Protein AF-A0A382VH72-F1 (afdb_monomer_lite)

InterPro domains:
  IPR018392 LysM domain [PF01476] (26-66)
  IPR018392 LysM domain [SM00257] (25-66)
  IPR018392 LysM domain [cd00118] (24-65)
  IPR028082 Periplasmic binding protein-like I [SSF53822] (144-218)
  IPR036779 LysM domain superfamily [G3DSA:3.10.350.10] (12-73)
  IPR036779 LysM domain superfamily [SSF54106] (24-66)

pLDDT: mean 72.31, std 20.38, range [26.14, 95.94]

Sequence (222 aa):
MFCVCQTLAQTTGDTLIVKGNMYIQHIVKPTETYNTISKKYKVSVEELKLHNRNSRLYYKQSLFIPIKSTLAERLLFKDKEFNQSFPKNAIKEKGLNNFSKRDSLNIAVLLPFYSSKNDSLLSFLSESQQAREDIYKDSYMALQYLEGLIIAIDSLSKTGVTINLFVYDTENDSAKVQQIIKDRKLKNIDLIIGPVFTKNLRNVTRIYGKNKDKIIVSPLSR

Secondary structure (DSSP, 8-state):
-----------S--EEEETTEEEEEEEPPTT--HHHHHHHHT--HHHHHHTSS-SS--TT-EEEEEE--HHHHHHHHHTTS------------TT-TTGGG-SEEEEEEEE---TTTSS-HHHHHSS-THHHHTS-TTHHHHHHHHHHHHHHHHHHHTTT-EEEEEEEE-TT-HHHHHHHHHTTTTTT-SEEE---SHHHHHHHHHHHTT-TT-EEE-SS--

Structure (mmCIF, N/CA/C/O backbone):
data_AF-A0A382VH72-F1
#
_entry.id   AF-A0A382VH72-F1
#
loop_
_atom_site.group_PDB
_atom_site.id
_atom_site.type_symbol
_atom_site.label_atom_id
_atom_site.label_alt_id
_atom_site.label_comp_id
_atom_site.label_asym_id
_atom_site.label_entity_id
_atom_site.label_seq_id
_atom_site.pdbx_PDB_ins_code
_atom_site.Cartn_x
_atom_site.Cartn_y
_atom_site.Cartn_z
_atom_site.occupancy
_atom_site.B_iso_or_equiv
_atom_site.auth_seq_id
_atom_site.auth_comp_id
_atom_site.auth_asym_id
_atom_site.auth_atom_id
_atom_site.pdbx_PDB_model_num
ATOM 1 N N . MET A 1 1 ? 1.704 -36.882 -16.374 1.00 37.09 1 MET A N 1
ATOM 2 C CA . MET A 1 1 ? 1.933 -35.553 -16.982 1.00 37.09 1 MET A CA 1
ATOM 3 C C . MET A 1 1 ? 1.627 -34.514 -15.908 1.00 37.09 1 MET A C 1
ATOM 5 O O . MET A 1 1 ? 0.466 -34.256 -15.629 1.00 37.09 1 MET A O 1
ATOM 9 N N . PHE A 1 2 ? 2.648 -34.068 -15.172 1.00 29.83 2 PHE A N 1
ATOM 10 C CA . PHE A 1 2 ? 2.481 -33.197 -14.003 1.00 29.83 2 PHE A CA 1
ATOM 11 C C . PHE A 1 2 ? 2.252 -31.749 -14.452 1.00 29.83 2 PHE A C 1
ATOM 13 O O . PHE A 1 2 ? 3.099 -31.165 -15.122 1.00 29.83 2 PHE A O 1
ATOM 20 N N . CYS A 1 3 ? 1.099 -31.182 -14.093 1.00 28.69 3 CYS A N 1
ATOM 21 C CA . CYS A 1 3 ? 0.771 -29.782 -14.333 1.00 28.69 3 CYS A CA 1
ATOM 22 C C . CYS A 1 3 ? 1.477 -28.922 -13.275 1.00 28.69 3 CYS A C 1
ATOM 24 O O . CYS A 1 3 ? 1.126 -28.953 -12.095 1.00 28.69 3 CYS A O 1
ATOM 26 N N . VAL A 1 4 ? 2.501 -28.179 -13.694 1.00 30.83 4 VAL A N 1
ATOM 27 C CA . VAL A 1 4 ? 3.244 -27.249 -12.839 1.00 30.83 4 VAL A CA 1
ATOM 28 C C . VAL A 1 4 ? 2.355 -26.036 -12.564 1.00 30.83 4 VAL A C 1
ATOM 30 O O . VAL A 1 4 ? 2.153 -25.180 -13.422 1.00 30.83 4 VAL A O 1
ATOM 33 N N . CYS A 1 5 ? 1.793 -25.981 -11.359 1.00 31.20 5 CYS A N 1
ATOM 34 C CA . CYS A 1 5 ? 1.123 -24.799 -10.832 1.00 31.20 5 CYS A CA 1
ATOM 35 C C . CYS A 1 5 ? 2.190 -23.727 -10.569 1.00 31.20 5 CYS A C 1
ATOM 37 O O . CYS A 1 5 ? 3.018 -23.876 -9.669 1.00 31.20 5 CYS A O 1
ATOM 39 N N . GLN A 1 6 ? 2.210 -22.677 -11.391 1.00 31.80 6 GLN A N 1
ATOM 40 C CA . GLN A 1 6 ? 3.114 -21.542 -11.227 1.00 31.80 6 GLN A CA 1
ATOM 41 C C . GLN A 1 6 ? 2.811 -20.836 -9.899 1.00 31.80 6 GLN A C 1
ATOM 43 O O . GLN A 1 6 ? 1.762 -20.221 -9.711 1.00 31.80 6 GLN A O 1
ATOM 48 N N . THR A 1 7 ? 3.740 -20.936 -8.954 1.00 30.05 7 THR A N 1
ATOM 49 C CA . THR A 1 7 ? 3.716 -20.180 -7.705 1.00 30.05 7 THR A CA 1
ATOM 50 C C . THR A 1 7 ? 4.025 -18.715 -8.006 1.00 30.05 7 THR A C 1
ATOM 52 O O . THR A 1 7 ? 5.172 -18.384 -8.306 1.00 30.05 7 THR A O 1
ATOM 55 N N . LEU A 1 8 ? 3.021 -17.834 -7.920 1.00 27.16 8 LEU A N 1
ATOM 56 C CA . LEU A 1 8 ? 3.245 -16.387 -7.930 1.00 27.16 8 LEU A CA 1
ATOM 57 C C . LEU A 1 8 ? 4.200 -16.004 -6.789 1.00 27.16 8 LEU A C 1
ATOM 59 O O . LEU A 1 8 ? 3.982 -16.350 -5.624 1.00 27.16 8 LEU A O 1
ATOM 63 N N . ALA A 1 9 ? 5.259 -15.280 -7.146 1.00 26.14 9 ALA A N 1
ATOM 64 C CA . ALA A 1 9 ? 6.205 -14.681 -6.222 1.00 26.14 9 ALA A CA 1
ATOM 65 C C . ALA A 1 9 ? 5.476 -13.718 -5.269 1.00 26.14 9 ALA A C 1
ATOM 67 O O . ALA A 1 9 ? 4.782 -12.798 -5.695 1.00 26.14 9 ALA A O 1
ATOM 68 N N . GLN A 1 10 ? 5.620 -13.945 -3.965 1.00 27.28 10 GLN A N 1
ATOM 69 C CA . GLN A 1 10 ? 5.080 -13.069 -2.929 1.00 27.28 10 GLN A CA 1
ATOM 70 C C . GLN A 1 10 ? 5.879 -11.763 -2.907 1.00 27.28 10 GLN A C 1
ATOM 72 O O . GLN A 1 10 ? 7.048 -11.751 -2.520 1.00 27.28 10 GLN A O 1
ATOM 77 N N . THR A 1 11 ? 5.242 -10.679 -3.338 1.00 32.72 11 THR A N 1
ATOM 78 C CA . THR A 1 11 ? 5.762 -9.313 -3.256 1.00 32.72 11 THR A CA 1
ATOM 79 C C . THR A 1 11 ? 5.650 -8.776 -1.829 1.00 32.72 11 THR A C 1
ATOM 81 O O . THR A 1 11 ? 4.636 -8.986 -1.168 1.00 32.72 11 THR A O 1
ATOM 84 N N . THR A 1 12 ? 6.668 -8.042 -1.383 1.00 37.25 12 THR A N 1
ATOM 85 C CA . THR A 1 12 ? 6.861 -7.387 -0.071 1.00 37.25 12 THR A CA 1
ATOM 86 C C . THR A 1 12 ? 5.876 -6.231 0.213 1.00 37.25 12 THR A C 1
ATOM 88 O O . THR A 1 12 ? 6.266 -5.187 0.724 1.00 37.25 12 THR A O 1
ATOM 91 N N . GLY A 1 13 ? 4.610 -6.363 -0.185 1.00 42.19 13 GLY A N 1
ATOM 92 C CA . GLY A 1 13 ? 3.770 -5.218 -0.546 1.00 42.19 13 GLY A CA 1
ATOM 93 C C . GLY A 1 13 ? 2.561 -4.912 0.328 1.00 42.19 13 GLY A C 1
ATOM 94 O O . GLY A 1 13 ? 1.730 -4.159 -0.153 1.00 42.19 13 GLY A O 1
ATOM 95 N N . ASP A 1 14 ? 2.425 -5.468 1.533 1.00 56.53 14 ASP A N 1
ATOM 96 C CA . ASP A 1 14 ? 1.245 -5.223 2.374 1.00 56.53 14 ASP A CA 1
ATOM 97 C C . ASP A 1 14 ? 1.693 -4.785 3.790 1.00 56.53 14 ASP A C 1
ATOM 99 O O . ASP A 1 14 ? 1.695 -5.565 4.746 1.00 56.53 14 ASP A O 1
ATOM 103 N N . THR A 1 15 ? 2.151 -3.531 3.914 1.00 60.25 15 THR A N 1
ATOM 104 C CA . THR A 1 15 ? 2.415 -2.891 5.218 1.00 60.25 15 THR A CA 1
ATO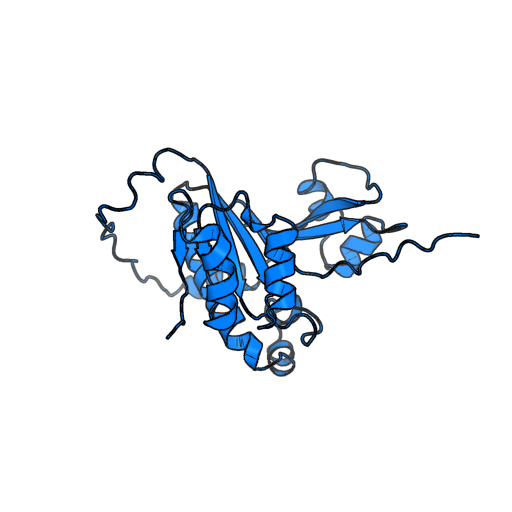M 105 C C . THR A 1 15 ? 1.087 -2.485 5.850 1.00 60.25 15 THR A C 1
ATOM 107 O O . THR A 1 15 ? 0.263 -1.830 5.205 1.00 60.25 15 THR A O 1
ATOM 110 N N . LEU A 1 16 ? 0.895 -2.864 7.110 1.00 61.19 16 LEU A N 1
ATOM 111 C CA . LEU A 1 16 ? -0.287 -2.612 7.917 1.00 61.19 16 LEU A CA 1
ATOM 112 C C . LEU A 1 16 ? 0.053 -1.726 9.105 1.00 61.19 16 LEU A C 1
ATOM 114 O O . LEU A 1 16 ? 1.032 -1.986 9.791 1.00 61.19 16 LEU A O 1
ATOM 118 N N . ILE A 1 17 ? -0.758 -0.715 9.395 1.00 57.62 17 ILE A N 1
ATOM 119 C CA . ILE A 1 17 ? -0.642 0.035 10.656 1.00 57.62 17 ILE A CA 1
ATOM 120 C C . ILE A 1 17 ? -1.838 -0.323 11.518 1.00 57.62 17 ILE A C 1
ATOM 122 O O . ILE A 1 17 ? -2.968 -0.173 11.063 1.00 57.62 17 ILE A O 1
ATOM 126 N N . VAL A 1 18 ? -1.584 -0.815 12.732 1.00 60.19 18 VAL A N 1
ATOM 127 C CA . VAL A 1 18 ? -2.610 -1.203 13.706 1.00 60.19 18 VAL A CA 1
ATOM 128 C C . VAL A 1 18 ? -2.260 -0.562 15.043 1.00 60.19 18 VAL A C 1
ATOM 130 O O . VAL A 1 18 ? -1.213 -0.856 15.616 1.00 60.19 18 VAL A O 1
ATOM 133 N N . LYS A 1 19 ? -3.142 0.310 15.552 1.00 58.00 19 LYS A N 1
ATOM 134 C CA . LYS A 1 19 ? -2.953 1.033 16.830 1.00 58.00 19 LYS A CA 1
ATOM 135 C C . LYS A 1 19 ? -1.610 1.786 16.918 1.00 58.00 19 LYS A C 1
ATOM 137 O O . LYS A 1 19 ? -0.942 1.734 17.943 1.00 58.00 19 LYS A O 1
ATOM 142 N N . GLY A 1 20 ? -1.192 2.426 15.825 1.00 54.09 20 GLY A N 1
ATOM 143 C CA . GLY A 1 20 ? 0.081 3.159 15.748 1.00 54.09 20 GLY A CA 1
ATOM 144 C C . GLY A 1 20 ? 1.318 2.289 15.490 1.00 54.09 20 GLY A C 1
ATOM 145 O O . GLY A 1 20 ? 2.358 2.817 15.113 1.00 54.09 20 GLY A O 1
ATOM 146 N N . ASN A 1 21 ? 1.209 0.960 15.587 1.00 62.47 21 ASN A N 1
ATOM 147 C CA . ASN A 1 21 ? 2.313 0.049 15.293 1.00 62.47 21 ASN A CA 1
ATOM 148 C C . ASN A 1 21 ? 2.290 -0.375 13.822 1.00 62.47 21 ASN A C 1
ATOM 150 O O . ASN A 1 21 ? 1.244 -0.765 13.295 1.00 62.47 21 ASN A O 1
ATOM 154 N N . MET A 1 22 ? 3.447 -0.316 13.162 1.00 66.06 22 MET A N 1
ATOM 155 C CA . MET A 1 22 ? 3.612 -0.746 11.774 1.00 66.06 22 MET A CA 1
ATOM 156 C C . MET A 1 22 ? 3.933 -2.240 11.714 1.00 66.06 22 MET A C 1
ATOM 158 O O . MET A 1 22 ? 4.735 -2.746 12.492 1.00 66.06 22 MET A O 1
ATOM 162 N N . TYR A 1 23 ? 3.347 -2.941 10.754 1.00 72.25 23 TYR A N 1
ATOM 163 C CA . TYR A 1 23 ? 3.519 -4.365 10.514 1.00 72.25 23 TYR A CA 1
ATOM 164 C C . TYR A 1 23 ? 3.734 -4.625 9.027 1.00 72.25 23 TYR A C 1
ATOM 166 O O . TYR A 1 23 ? 3.148 -3.953 8.192 1.00 72.25 23 TYR A O 1
ATOM 174 N N . ILE A 1 24 ? 4.511 -5.642 8.676 1.00 74.69 24 ILE A N 1
ATOM 175 C CA . ILE A 1 24 ? 4.510 -6.232 7.331 1.00 74.69 24 ILE A CA 1
ATOM 176 C C . ILE A 1 24 ? 3.704 -7.516 7.401 1.00 74.69 24 ILE A C 1
ATOM 178 O O . ILE A 1 24 ? 3.964 -8.361 8.262 1.00 74.69 24 ILE A O 1
ATOM 182 N N . GLN A 1 25 ? 2.752 -7.693 6.488 1.00 77.38 25 GLN A N 1
ATOM 183 C CA . GLN A 1 25 ? 2.122 -8.989 6.297 1.00 77.38 25 GLN A CA 1
ATOM 184 C C . GLN A 1 25 ? 3.065 -9.911 5.509 1.00 77.38 25 GLN A C 1
ATOM 186 O O . GLN A 1 25 ? 3.359 -9.682 4.338 1.00 77.38 25 GLN A O 1
ATOM 191 N N . HIS A 1 26 ? 3.535 -10.981 6.149 1.00 81.94 26 HIS A N 1
ATOM 192 C CA . HIS A 1 26 ? 4.371 -12.012 5.534 1.00 81.94 26 HIS A CA 1
ATOM 193 C C . HIS A 1 26 ? 3.604 -13.328 5.441 1.00 81.94 26 HIS A C 1
ATOM 195 O O . HIS A 1 26 ? 3.099 -13.831 6.443 1.00 81.94 26 HIS A O 1
ATOM 201 N N . ILE A 1 27 ? 3.535 -13.912 4.245 1.00 83.44 27 ILE A N 1
ATOM 202 C CA . ILE A 1 27 ? 2.942 -15.236 4.044 1.00 83.44 27 ILE A CA 1
ATOM 203 C C . ILE A 1 27 ? 4.053 -16.281 4.152 1.00 83.44 27 ILE A C 1
ATOM 205 O O . ILE A 1 27 ? 4.968 -16.301 3.333 1.00 83.44 27 ILE A O 1
ATOM 209 N N . VAL A 1 28 ? 3.951 -17.174 5.135 1.00 87.06 28 VAL A N 1
ATOM 210 C CA . VAL A 1 28 ? 4.973 -18.190 5.422 1.00 87.06 28 VAL A CA 1
ATOM 211 C C . VAL A 1 28 ? 5.180 -19.119 4.219 1.00 87.06 28 VAL A C 1
ATOM 213 O O . VAL A 1 28 ? 4.246 -19.788 3.755 1.00 87.06 28 VAL A O 1
ATOM 216 N N . LYS A 1 29 ? 6.419 -19.172 3.721 1.00 87.38 29 LYS A N 1
ATOM 217 C CA . LYS A 1 29 ? 6.857 -20.059 2.633 1.00 87.38 29 LYS A CA 1
ATOM 218 C C . LYS A 1 29 ? 7.157 -21.470 3.154 1.00 87.38 29 LYS A C 1
ATOM 220 O O . LYS A 1 29 ? 7.313 -21.660 4.363 1.00 87.38 29 LYS A O 1
ATOM 225 N N . PRO A 1 30 ? 7.242 -22.489 2.274 1.00 85.62 30 PRO A N 1
ATOM 226 C CA . PRO A 1 30 ? 7.669 -23.817 2.698 1.00 85.62 30 PRO A CA 1
ATOM 227 C C . PRO A 1 30 ? 9.039 -23.718 3.373 1.00 85.62 30 PRO A C 1
ATOM 229 O O . PRO A 1 30 ? 9.898 -22.981 2.894 1.00 85.62 30 PRO A O 1
ATOM 232 N N . THR A 1 31 ? 9.240 -24.456 4.467 1.00 86.44 31 THR A N 1
ATOM 233 C CA . THR A 1 31 ? 10.506 -24.549 5.231 1.00 86.44 31 THR A CA 1
ATOM 234 C C . THR A 1 31 ? 10.962 -23.292 5.989 1.00 86.44 31 THR A C 1
ATOM 236 O O . THR A 1 31 ? 11.982 -23.336 6.674 1.00 86.44 31 THR A O 1
ATOM 239 N N . GLU A 1 32 ? 10.214 -22.185 5.948 1.00 88.06 32 GLU A N 1
ATOM 240 C CA . GLU A 1 32 ? 10.531 -21.019 6.779 1.00 88.06 32 GLU A CA 1
ATOM 241 C C . GLU A 1 32 ? 10.260 -21.294 8.267 1.00 88.06 32 GLU A C 1
ATOM 243 O O . GLU A 1 32 ? 9.248 -21.882 8.651 1.00 88.06 32 GLU A O 1
ATOM 248 N N . THR A 1 33 ? 11.169 -20.819 9.119 1.00 91.19 33 THR A N 1
ATOM 249 C CA . THR A 1 33 ? 11.044 -20.872 10.581 1.00 91.19 33 THR A CA 1
ATOM 250 C C . THR A 1 33 ? 11.022 -19.461 11.162 1.00 91.19 33 THR A C 1
ATOM 252 O O . THR A 1 33 ? 11.414 -18.504 10.488 1.00 91.19 33 THR A O 1
ATOM 255 N N . TYR A 1 34 ? 10.639 -19.319 12.437 1.00 89.56 34 TYR A N 1
ATOM 256 C CA . TYR A 1 34 ? 10.746 -18.031 13.128 1.00 89.56 34 TYR A CA 1
ATOM 257 C C . TYR A 1 34 ? 12.166 -17.470 13.063 1.00 89.56 34 TYR A C 1
ATOM 259 O O . TYR A 1 34 ? 12.311 -16.270 12.887 1.00 89.56 34 TYR A O 1
ATOM 267 N N . ASN A 1 35 ? 13.201 -18.313 13.134 1.00 89.62 35 ASN A N 1
ATOM 268 C CA . ASN A 1 35 ? 14.591 -17.867 13.057 1.00 89.62 35 ASN A CA 1
ATOM 269 C C . ASN A 1 35 ? 14.928 -17.307 11.670 1.00 89.62 35 ASN A C 1
ATOM 271 O O . ASN A 1 35 ? 15.575 -16.267 11.568 1.00 89.62 35 ASN A O 1
ATOM 275 N N . THR A 1 36 ? 14.481 -17.970 10.601 1.00 89.69 36 THR A N 1
ATOM 276 C CA . THR A 1 36 ? 14.705 -17.504 9.224 1.00 89.69 36 THR A CA 1
ATOM 277 C C . THR A 1 36 ? 13.992 -16.173 8.975 1.00 89.69 36 THR A C 1
ATOM 279 O O . THR A 1 36 ? 14.584 -15.240 8.438 1.00 89.69 36 THR A O 1
ATOM 282 N N . ILE A 1 37 ? 12.738 -16.062 9.423 1.00 86.50 37 ILE A N 1
ATOM 283 C CA . ILE A 1 37 ? 11.919 -14.851 9.284 1.00 86.50 37 ILE A CA 1
ATOM 284 C C . ILE A 1 37 ? 12.489 -13.712 10.145 1.00 86.50 37 ILE A C 1
ATOM 286 O O . ILE A 1 37 ? 12.684 -12.607 9.650 1.00 86.50 37 ILE A O 1
ATOM 290 N N . SER A 1 38 ? 12.831 -13.988 11.403 1.00 83.12 38 SER A N 1
ATOM 291 C CA . SER A 1 38 ? 13.473 -13.048 12.332 1.00 83.12 38 SER A CA 1
ATOM 292 C C . SER A 1 38 ? 14.724 -12.418 11.724 1.00 83.12 38 SER A C 1
ATOM 294 O O . SER A 1 38 ? 14.839 -11.195 11.687 1.00 83.12 38 SER A O 1
ATOM 296 N N . LYS A 1 39 ? 15.619 -13.239 11.158 1.00 79.56 39 LYS A N 1
ATOM 297 C CA . LYS A 1 39 ? 16.831 -12.758 10.480 1.00 79.56 39 LYS A CA 1
ATOM 298 C C . LYS A 1 39 ? 16.511 -11.906 9.255 1.00 79.56 39 LYS A C 1
ATOM 300 O O . LYS A 1 39 ? 17.123 -10.859 9.077 1.00 79.56 39 LYS A O 1
ATOM 305 N N . LYS A 1 40 ? 15.544 -12.331 8.436 1.00 77.44 40 LYS A N 1
ATOM 306 C CA . LYS A 1 40 ? 15.138 -11.615 7.218 1.00 77.44 40 LYS A CA 1
ATOM 307 C C . LYS A 1 40 ? 14.652 -10.196 7.515 1.00 77.44 40 LYS A C 1
ATOM 309 O O . LYS A 1 40 ? 15.020 -9.271 6.802 1.00 77.44 40 LYS A O 1
ATOM 314 N N . TYR A 1 41 ? 13.836 -10.034 8.553 1.00 71.94 41 TYR A N 1
ATOM 315 C CA . TYR A 1 41 ? 13.217 -8.749 8.890 1.00 71.94 41 TYR A CA 1
ATOM 316 C C . TYR A 1 41 ? 13.927 -7.997 10.023 1.00 71.94 41 TYR A C 1
ATOM 318 O O . TYR A 1 41 ? 13.506 -6.899 10.365 1.00 71.94 41 TYR A O 1
ATOM 326 N N . LYS A 1 42 ? 15.008 -8.558 10.583 1.00 72.62 42 LYS A N 1
ATOM 327 C CA . LYS A 1 42 ? 15.763 -8.002 11.721 1.00 72.62 42 LYS A CA 1
ATOM 328 C C . LYS A 1 42 ? 14.887 -7.735 12.961 1.00 72.62 42 LYS A C 1
ATOM 330 O O . LYS A 1 42 ? 15.068 -6.741 13.654 1.00 72.62 42 LYS A O 1
ATOM 335 N N . VAL A 1 43 ? 13.954 -8.643 13.252 1.00 76.12 43 VAL A N 1
ATOM 336 C CA . VAL A 1 43 ? 13.033 -8.588 14.409 1.00 76.12 43 VAL A CA 1
ATOM 337 C C . VAL A 1 43 ? 13.284 -9.795 15.303 1.00 76.12 43 VAL A C 1
ATOM 339 O O . VAL A 1 43 ? 13.571 -10.871 14.782 1.00 76.12 43 VAL A O 1
ATOM 342 N N . SER A 1 44 ? 13.171 -9.674 16.628 1.00 84.06 44 SER A N 1
ATOM 343 C CA . SER A 1 44 ? 13.396 -10.821 17.520 1.00 84.06 44 SER A CA 1
ATOM 344 C C . SER A 1 44 ? 12.299 -11.889 17.375 1.00 84.06 44 SER A C 1
ATOM 346 O O . SER A 1 44 ? 11.147 -11.605 17.043 1.00 84.06 44 SER A O 1
ATOM 348 N N . VAL A 1 45 ? 12.645 -13.155 17.629 1.00 87.75 45 VAL A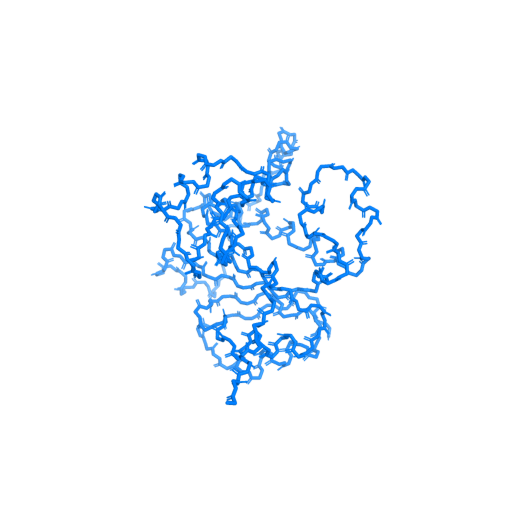 N 1
ATOM 349 C CA . VAL A 1 45 ? 11.673 -14.266 17.592 1.00 87.75 45 VAL A CA 1
ATOM 350 C C . VAL A 1 45 ? 10.570 -14.080 18.637 1.00 87.75 45 VAL A C 1
ATOM 352 O O . VAL A 1 45 ? 9.415 -14.417 18.384 1.00 87.75 45 VAL A O 1
ATOM 355 N N . GLU A 1 46 ? 10.920 -13.541 19.801 1.00 86.25 46 GLU A N 1
ATOM 356 C CA . GLU A 1 46 ? 9.974 -13.229 20.873 1.00 86.25 46 GLU A CA 1
ATOM 357 C C . GLU A 1 46 ? 8.972 -12.170 20.425 1.00 86.25 46 GLU A C 1
ATOM 359 O O . GLU A 1 46 ? 7.768 -12.357 20.570 1.00 86.25 46 GLU A O 1
ATOM 364 N N . GLU A 1 47 ? 9.458 -11.108 19.788 1.00 83.00 47 GLU A N 1
ATOM 365 C CA . GLU A 1 47 ? 8.638 -10.016 19.280 1.00 83.00 47 GLU A CA 1
ATOM 366 C C . GLU A 1 47 ? 7.718 -10.480 18.137 1.00 83.00 47 GLU A C 1
ATOM 368 O O . GLU A 1 47 ? 6.546 -10.100 18.096 1.00 83.00 47 GLU A O 1
ATOM 373 N N . LEU A 1 48 ? 8.189 -11.389 17.271 1.00 86.44 48 LEU A N 1
ATOM 374 C CA . LEU A 1 48 ? 7.347 -12.062 16.274 1.00 86.44 48 LEU A CA 1
ATOM 375 C C . LEU A 1 48 ? 6.231 -12.893 16.921 1.00 86.44 48 LEU A C 1
ATOM 377 O O . LEU A 1 48 ? 5.094 -12.854 16.455 1.00 86.44 48 LEU A O 1
ATOM 381 N N . LYS A 1 49 ? 6.528 -13.658 17.976 1.00 87.56 49 LYS A N 1
ATOM 382 C CA . LYS A 1 49 ? 5.528 -14.483 18.674 1.00 87.56 49 LYS A CA 1
ATOM 383 C C . LYS A 1 49 ? 4.548 -13.642 19.488 1.00 87.56 49 LYS A C 1
ATOM 385 O O . LYS A 1 49 ? 3.370 -13.963 19.521 1.00 87.56 49 LYS A O 1
ATOM 390 N N . LEU A 1 50 ? 4.998 -12.549 20.099 1.00 85.19 50 LEU A N 1
ATOM 391 C CA . LEU A 1 50 ? 4.139 -11.642 20.864 1.00 85.19 50 LEU A CA 1
ATOM 392 C C . LEU A 1 50 ? 3.028 -11.048 19.988 1.00 85.19 50 LEU A C 1
ATOM 394 O O . LEU A 1 50 ? 1.871 -10.969 20.394 1.00 85.19 50 LEU A O 1
ATOM 398 N N . HIS A 1 51 ? 3.379 -10.671 18.760 1.00 80.06 51 HIS A N 1
ATOM 399 C CA . HIS A 1 51 ? 2.462 -10.035 17.818 1.00 80.06 51 HIS A CA 1
ATOM 400 C C . HIS A 1 51 ? 1.608 -11.016 17.008 1.00 80.06 51 HIS A C 1
ATOM 402 O O . HIS A 1 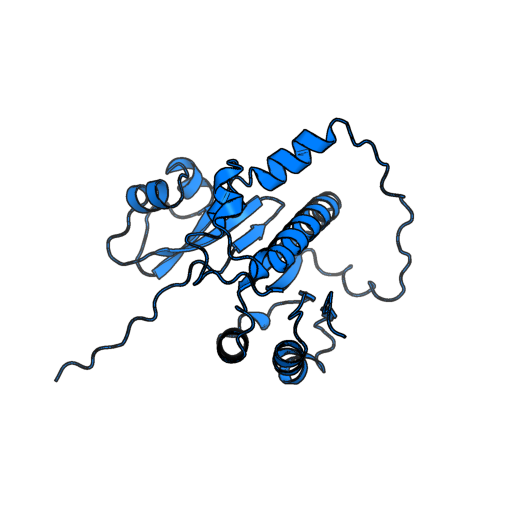51 ? 0.698 -10.599 16.292 1.00 80.06 51 HIS A O 1
ATOM 408 N N . ASN A 1 52 ? 1.855 -12.323 17.125 1.00 85.00 52 ASN A N 1
ATOM 409 C CA . ASN A 1 52 ? 1.113 -13.351 16.407 1.00 85.00 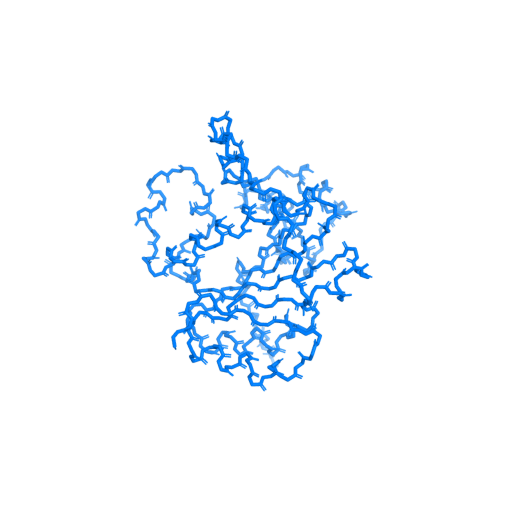52 ASN A CA 1
ATOM 410 C C . ASN A 1 52 ? 0.620 -14.402 17.397 1.00 85.00 52 ASN A C 1
ATOM 412 O O . ASN A 1 52 ? 1.415 -15.151 17.944 1.00 85.00 52 ASN A O 1
ATOM 416 N N . ARG A 1 53 ? -0.704 -14.516 17.573 1.00 72.38 53 ARG A N 1
ATOM 417 C CA . ARG A 1 53 ? -1.365 -15.382 18.577 1.00 72.38 53 ARG A CA 1
ATOM 418 C C . ARG A 1 53 ? -1.005 -16.885 18.524 1.00 72.38 53 ARG A C 1
ATOM 420 O O . ARG A 1 53 ? -1.482 -17.639 19.363 1.00 72.38 53 ARG A O 1
ATOM 427 N N . ASN A 1 54 ? -0.186 -17.329 17.570 1.00 70.50 54 ASN A N 1
ATOM 428 C CA . ASN A 1 54 ? 0.189 -18.725 17.370 1.00 70.50 54 ASN A CA 1
ATOM 429 C C . ASN A 1 54 ? 1.653 -18.966 17.751 1.00 70.50 54 ASN A C 1
ATOM 431 O O . ASN A 1 54 ? 2.542 -18.255 17.296 1.00 70.50 54 ASN A O 1
ATOM 435 N N . SER A 1 55 ? 1.905 -20.031 18.514 1.00 66.81 55 SER A N 1
ATOM 436 C CA . SER A 1 55 ? 3.252 -20.464 18.913 1.00 66.81 55 SER A CA 1
ATOM 437 C C . SER A 1 55 ? 3.994 -21.265 17.833 1.00 66.81 55 SER A C 1
ATOM 439 O O . SER A 1 55 ? 5.222 -21.371 17.887 1.00 66.81 55 SER A O 1
ATOM 441 N N . ARG A 1 56 ? 3.272 -21.820 16.848 1.00 81.06 56 ARG A N 1
ATOM 442 C CA . ARG A 1 56 ? 3.806 -22.652 15.757 1.00 81.06 56 ARG A CA 1
ATOM 443 C C . ARG A 1 56 ? 3.485 -22.035 14.395 1.00 81.06 56 ARG A C 1
ATOM 445 O O . ARG A 1 56 ? 2.374 -21.550 14.189 1.00 81.06 56 ARG A O 1
ATOM 452 N N . LEU A 1 57 ? 4.460 -22.082 13.482 1.00 85.12 57 LEU A N 1
ATOM 453 C CA . LEU A 1 57 ? 4.305 -21.630 12.098 1.00 85.12 57 LEU A CA 1
ATOM 454 C C . LEU A 1 57 ? 3.792 -22.751 11.197 1.00 85.12 57 LEU A C 1
ATOM 456 O O . LEU A 1 57 ? 4.258 -23.889 11.290 1.00 85.12 57 LEU A O 1
ATOM 460 N N . TYR A 1 58 ? 2.896 -22.396 10.280 1.00 86.75 58 TYR A N 1
ATOM 461 C CA . TYR A 1 58 ? 2.377 -23.282 9.243 1.00 86.75 58 TYR A CA 1
ATOM 462 C C . TYR A 1 58 ? 2.553 -22.667 7.853 1.00 86.75 58 TYR A C 1
ATOM 464 O O . TYR A 1 58 ? 2.540 -21.448 7.684 1.00 86.75 58 TYR A O 1
ATOM 472 N N . TYR A 1 59 ? 2.695 -23.518 6.837 1.00 85.44 59 TYR A N 1
ATOM 473 C CA . TYR A 1 59 ? 2.772 -23.078 5.444 1.00 85.44 59 TYR A CA 1
ATOM 474 C C . TYR A 1 59 ? 1.527 -22.263 5.050 1.00 85.44 59 TYR A C 1
ATOM 476 O O . TYR A 1 59 ? 0.407 -22.637 5.396 1.00 85.44 59 TYR A O 1
ATOM 484 N N . LYS A 1 60 ? 1.731 -21.153 4.322 1.00 84.38 60 LYS A N 1
ATOM 485 C CA . LYS A 1 60 ? 0.711 -20.159 3.928 1.00 84.38 60 LYS A CA 1
ATOM 486 C C . LYS A 1 60 ? 0.056 -19.388 5.079 1.00 84.38 60 LYS A C 1
ATOM 488 O O . LYS A 1 60 ? -0.884 -18.633 4.839 1.00 84.38 60 LYS A O 1
ATOM 493 N N . GLN A 1 61 ? 0.550 -19.518 6.306 1.00 86.31 61 GLN A N 1
ATOM 494 C CA . GLN A 1 61 ? 0.090 -18.682 7.407 1.00 86.31 61 GLN A CA 1
ATOM 495 C C . GLN A 1 61 ? 0.450 -17.213 7.153 1.00 86.31 61 GLN A C 1
ATOM 497 O O . GLN A 1 61 ? 1.563 -16.905 6.733 1.00 86.31 61 GLN A O 1
ATOM 502 N N . SER A 1 62 ? -0.486 -16.311 7.445 1.00 84.06 62 SER A N 1
ATOM 503 C CA . SER A 1 62 ? -0.227 -14.872 7.478 1.00 84.06 62 SER A CA 1
ATOM 504 C C . SER A 1 62 ? 0.386 -14.490 8.823 1.00 84.06 62 SER A C 1
ATOM 506 O O . SER A 1 62 ? -0.217 -14.744 9.866 1.00 84.06 62 SER A O 1
ATOM 508 N N . LEU A 1 63 ? 1.567 -13.880 8.792 1.00 84.75 63 LEU A N 1
ATOM 509 C CA . LEU A 1 63 ? 2.306 -13.406 9.956 1.00 84.75 63 LEU A CA 1
ATOM 510 C C . LEU A 1 63 ? 2.418 -11.878 9.906 1.00 84.75 63 LEU A C 1
ATOM 512 O O . LEU A 1 63 ? 2.804 -11.327 8.878 1.00 84.75 63 LEU A O 1
ATOM 516 N N . PHE A 1 64 ? 2.107 -11.203 11.009 1.00 81.94 64 PHE A N 1
ATOM 517 C CA . PHE A 1 64 ? 2.299 -9.763 11.163 1.00 81.94 64 PHE A CA 1
ATOM 518 C C . PHE A 1 64 ? 3.663 -9.500 11.789 1.00 81.94 64 PHE A C 1
ATOM 520 O O . PHE A 1 64 ? 3.913 -9.861 12.939 1.00 81.94 64 PHE A O 1
ATOM 527 N N . ILE A 1 65 ? 4.564 -8.905 11.020 1.00 80.62 65 ILE A N 1
ATOM 528 C CA . ILE A 1 65 ? 5.942 -8.655 11.437 1.00 80.62 65 ILE A CA 1
ATOM 529 C C . ILE A 1 65 ? 6.045 -7.201 11.870 1.00 80.62 65 ILE A C 1
ATOM 531 O O . ILE A 1 65 ? 5.931 -6.344 10.996 1.00 80.62 65 ILE A O 1
ATOM 535 N N . PRO A 1 66 ? 6.231 -6.898 13.165 1.00 72.12 66 PRO A N 1
ATOM 536 C CA . PRO A 1 66 ? 6.336 -5.518 13.611 1.00 72.12 66 PRO A CA 1
ATOM 537 C C . PRO A 1 66 ? 7.559 -4.871 12.966 1.00 72.12 66 PRO A C 1
ATOM 539 O O . PRO A 1 66 ? 8.669 -5.393 13.041 1.00 72.12 66 PRO A O 1
ATOM 542 N N . ILE A 1 67 ? 7.347 -3.734 12.320 1.00 67.00 67 ILE A N 1
ATOM 543 C CA . ILE A 1 67 ? 8.422 -2.841 11.925 1.00 67.00 67 ILE A CA 1
ATOM 544 C C . ILE A 1 67 ? 8.556 -1.854 13.072 1.00 67.00 67 ILE A C 1
ATOM 546 O O . ILE A 1 67 ? 7.650 -1.050 13.307 1.00 67.00 67 ILE A O 1
ATOM 550 N N . LYS A 1 68 ? 9.698 -1.873 13.758 1.00 57.66 68 LYS A N 1
ATOM 551 C CA . LYS A 1 68 ? 10.119 -0.701 14.523 1.00 57.66 68 LYS A CA 1
ATOM 552 C C . LYS A 1 68 ? 10.408 0.378 13.502 1.00 57.66 68 LYS A C 1
ATOM 554 O O . LYS A 1 68 ? 11.444 0.378 12.840 1.00 57.66 68 LYS A O 1
ATOM 559 N N . SER A 1 69 ? 9.403 1.205 13.253 1.00 50.44 69 SER A N 1
ATOM 560 C CA . SER A 1 69 ? 9.559 2.361 12.402 1.00 50.44 69 SER A CA 1
ATOM 561 C C . SER A 1 69 ? 10.444 3.323 13.164 1.00 50.44 69 SER A C 1
ATOM 563 O O . SER A 1 69 ? 9.955 4.145 13.933 1.00 50.44 69 SER A O 1
ATOM 565 N N . THR A 1 70 ? 11.751 3.239 12.925 1.00 44.53 70 THR A N 1
ATOM 566 C CA . THR A 1 70 ? 12.665 4.299 13.340 1.00 44.53 70 THR A CA 1
ATOM 567 C C . THR A 1 70 ? 12.216 5.617 12.732 1.00 44.53 70 THR A C 1
ATOM 569 O O . THR A 1 70 ? 12.610 6.647 13.227 1.00 44.53 70 THR A O 1
ATOM 572 N N . LEU A 1 71 ? 11.398 5.648 11.673 1.00 43.34 71 LEU A N 1
ATOM 573 C CA . LEU A 1 71 ? 10.797 6.876 11.166 1.00 43.34 71 LEU A CA 1
ATOM 574 C C . LEU A 1 71 ? 9.720 7.429 12.114 1.00 43.34 71 LEU A C 1
ATOM 576 O O . LEU A 1 71 ? 9.785 8.603 12.443 1.00 43.34 71 LEU A O 1
ATOM 580 N N . ALA A 1 72 ? 8.770 6.616 12.587 1.00 44.94 72 ALA A N 1
ATOM 581 C CA . ALA A 1 72 ? 7.790 7.056 13.583 1.00 44.94 72 ALA A CA 1
ATOM 582 C C . ALA A 1 72 ? 8.495 7.420 14.893 1.00 44.94 72 ALA A C 1
ATOM 584 O O . ALA A 1 72 ? 8.282 8.506 15.406 1.00 44.94 72 ALA A O 1
ATOM 585 N N . GLU A 1 73 ? 9.418 6.587 15.375 1.00 49.38 73 GLU A N 1
ATOM 586 C CA . GLU A 1 73 ? 10.248 6.902 16.540 1.00 49.38 73 GLU A CA 1
ATOM 587 C C . GLU A 1 73 ? 11.077 8.181 16.305 1.00 49.38 73 GLU A C 1
ATOM 589 O O . GLU A 1 73 ? 11.023 9.087 17.127 1.00 49.38 73 GLU A O 1
ATOM 594 N N . ARG A 1 74 ? 11.759 8.358 15.163 1.00 46.78 74 ARG A N 1
ATOM 595 C CA . ARG A 1 74 ? 12.514 9.590 14.838 1.00 46.78 74 ARG A CA 1
ATOM 596 C C . ARG A 1 74 ? 11.620 10.815 14.716 1.00 46.78 74 ARG A C 1
ATOM 598 O O . ARG A 1 74 ? 12.051 11.877 15.135 1.00 46.78 74 ARG A O 1
ATOM 605 N N . LEU A 1 75 ? 10.416 10.709 14.162 1.00 47.47 75 LEU A N 1
ATOM 606 C CA . LEU A 1 75 ? 9.469 11.827 14.093 1.00 47.47 75 LEU A CA 1
ATOM 607 C C . LEU A 1 75 ? 8.942 12.166 15.497 1.00 47.47 75 LEU A C 1
ATOM 609 O O . LEU A 1 75 ? 8.943 13.327 15.884 1.00 47.47 75 LEU A O 1
ATOM 613 N N . LEU A 1 76 ? 8.647 11.154 16.316 1.00 45.66 76 LEU A N 1
ATOM 614 C CA . LEU A 1 76 ? 8.222 11.304 17.712 1.00 45.66 76 LEU A CA 1
ATOM 615 C C . LEU A 1 76 ? 9.339 11.838 18.636 1.00 45.66 76 LEU A C 1
ATOM 617 O O . LEU A 1 76 ? 9.041 12.517 19.617 1.00 45.66 76 LEU A O 1
ATOM 621 N N . PHE A 1 77 ? 10.615 11.561 18.341 1.00 41.84 77 PHE A N 1
ATOM 622 C CA . PHE A 1 77 ? 11.771 12.051 19.108 1.00 41.84 77 PHE A CA 1
ATOM 623 C C . PHE A 1 77 ? 12.363 13.362 18.566 1.00 41.84 77 PHE A C 1
ATOM 625 O O . PHE A 1 77 ? 12.959 14.109 19.341 1.00 41.84 77 PHE A O 1
ATOM 632 N N . LYS A 1 78 ? 12.174 13.685 17.280 1.00 42.19 78 LYS A N 1
ATOM 633 C CA . LYS A 1 78 ? 12.544 14.987 16.693 1.00 42.19 78 LYS A CA 1
ATOM 634 C C . LYS A 1 78 ? 11.590 16.102 17.140 1.00 42.19 78 LYS A C 1
ATOM 636 O O . LYS A 1 78 ? 12.015 17.245 17.266 1.00 42.19 78 LYS A O 1
ATOM 641 N N . ASP A 1 79 ? 10.353 15.750 17.492 1.00 43.97 79 ASP A N 1
ATOM 642 C CA . ASP A 1 79 ? 9.314 16.683 17.943 1.00 43.97 79 ASP A CA 1
ATOM 643 C C . ASP A 1 79 ? 9.334 17.005 19.446 1.00 43.97 79 ASP A C 1
ATOM 645 O O . ASP A 1 79 ? 8.469 17.741 19.919 1.00 43.97 79 ASP A O 1
ATOM 649 N N . LYS A 1 80 ? 10.343 16.571 20.220 1.00 42.00 80 LYS A N 1
ATOM 650 C CA . LYS A 1 80 ? 10.510 17.112 21.587 1.00 42.00 80 LYS A CA 1
ATOM 651 C C . LYS A 1 80 ? 10.788 18.624 21.594 1.00 42.00 80 LYS A C 1
ATOM 653 O O . LYS A 1 80 ? 10.574 19.262 22.621 1.00 42.00 80 LYS A O 1
ATOM 658 N N . GLU A 1 81 ? 11.187 19.198 20.455 1.00 41.19 81 GLU A N 1
ATOM 659 C CA . GL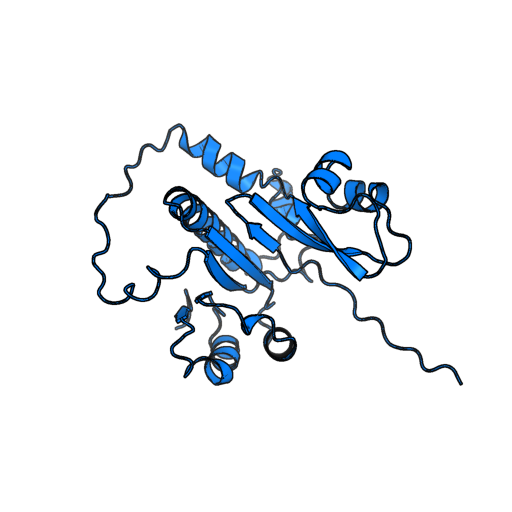U A 1 81 ? 11.320 20.648 20.266 1.00 41.19 81 GLU A CA 1
ATOM 660 C C . GLU A 1 81 ? 10.214 21.283 19.404 1.00 41.19 81 GLU A C 1
ATOM 662 O O . GLU A 1 81 ? 10.095 22.507 19.375 1.00 41.19 81 GLU A O 1
ATOM 667 N N . PHE A 1 82 ? 9.339 20.502 18.760 1.00 40.69 82 PHE A N 1
ATOM 668 C CA . PHE A 1 82 ? 8.247 21.044 17.945 1.00 40.69 82 PHE A CA 1
ATOM 669 C C . PHE A 1 82 ? 6.929 21.053 18.724 1.00 40.69 82 PHE A C 1
ATOM 671 O O . PHE A 1 82 ? 5.953 20.382 18.395 1.00 40.69 82 PHE A O 1
ATOM 678 N N . ASN A 1 83 ? 6.881 21.893 19.761 1.00 35.62 83 ASN A N 1
ATOM 679 C CA . ASN A 1 83 ? 5.621 22.377 20.320 1.00 35.62 83 ASN A CA 1
ATOM 680 C C . ASN A 1 83 ? 4.956 23.332 19.317 1.00 35.62 83 ASN A C 1
ATOM 682 O O . ASN A 1 83 ? 4.877 24.536 19.551 1.00 35.62 83 ASN A O 1
ATOM 686 N N . GLN A 1 84 ? 4.466 22.819 18.191 1.00 42.50 84 GLN A N 1
ATOM 687 C CA . GLN A 1 84 ? 3.397 23.508 17.486 1.00 42.50 84 GLN A CA 1
ATOM 688 C C . GLN A 1 84 ? 2.088 22.896 17.941 1.00 42.50 84 GLN A C 1
ATOM 690 O O . GLN A 1 84 ? 1.756 21.753 17.634 1.00 42.50 84 GLN A O 1
ATOM 695 N N . SER A 1 85 ? 1.343 23.685 18.713 1.00 39.69 85 SER A N 1
ATOM 696 C CA . SER A 1 85 ? -0.068 23.438 18.930 1.00 39.69 85 SER A CA 1
ATOM 697 C C . SER A 1 85 ? -0.722 23.266 17.563 1.00 39.69 85 SER A C 1
ATOM 699 O O . SER A 1 85 ? -0.905 24.241 16.831 1.00 39.69 85 SER A O 1
ATOM 701 N N . PHE A 1 86 ? -1.085 22.036 17.211 1.00 41.56 86 PHE A N 1
ATOM 702 C CA . PHE A 1 86 ? -2.067 21.831 16.163 1.00 41.56 86 PHE A CA 1
ATOM 703 C C . PHE A 1 86 ? -3.303 22.638 16.574 1.00 41.56 86 PHE A C 1
ATOM 705 O O . PHE A 1 86 ? -3.794 22.450 17.696 1.00 41.56 86 PHE A O 1
ATOM 712 N N . PRO A 1 87 ? -3.775 23.589 15.750 1.00 33.41 87 PRO A N 1
ATOM 713 C CA . PRO A 1 87 ? -4.941 24.372 16.103 1.00 33.41 87 PRO A CA 1
ATOM 714 C C . PRO A 1 87 ? -6.094 23.405 16.375 1.00 33.41 87 PRO A C 1
ATOM 716 O O . PRO A 1 87 ? -6.529 22.675 15.488 1.00 33.41 87 PRO A O 1
ATOM 719 N N . LYS A 1 88 ? -6.612 23.423 17.612 1.00 38.66 88 LYS A N 1
ATOM 720 C CA . LYS A 1 88 ? -7.843 22.735 18.047 1.00 38.66 88 LYS A CA 1
ATOM 721 C C . LYS A 1 88 ? -9.098 23.312 17.377 1.00 38.66 88 LYS A C 1
ATOM 723 O O . LYS A 1 88 ? -10.188 23.268 17.943 1.00 38.66 88 LYS A O 1
ATOM 728 N N . ASN A 1 89 ? -8.975 23.844 16.166 1.00 37.25 89 ASN A N 1
ATOM 729 C CA . ASN A 1 89 ? -10.126 24.148 15.346 1.00 37.25 89 ASN A CA 1
ATOM 730 C C . ASN A 1 89 ? -10.576 22.830 14.735 1.00 37.25 89 ASN A C 1
ATOM 732 O O . ASN A 1 89 ? -10.205 22.462 13.624 1.00 37.25 89 ASN A O 1
ATOM 736 N N . ALA A 1 90 ? -11.349 22.105 15.545 1.00 42.44 90 ALA A N 1
ATOM 737 C CA . ALA A 1 90 ? -12.206 21.027 15.114 1.00 42.44 90 ALA A CA 1
ATOM 738 C C . ALA A 1 90 ? -12.885 21.464 13.817 1.00 42.44 90 ALA A C 1
ATOM 740 O O . ALA A 1 90 ? -13.701 22.389 13.802 1.00 42.44 90 ALA A O 1
ATOM 741 N N . ILE A 1 91 ? -12.501 20.808 12.728 1.00 44.69 91 ILE A N 1
ATOM 742 C CA . ILE A 1 91 ? -13.190 20.887 11.456 1.00 44.69 91 ILE A CA 1
ATOM 743 C C . ILE A 1 91 ? -14.630 20.433 11.742 1.00 44.69 91 ILE A C 1
ATOM 745 O O . ILE A 1 91 ? -14.928 19.242 11.800 1.00 44.69 91 ILE A O 1
ATOM 749 N N . LYS A 1 92 ? -15.543 21.386 11.965 1.00 46.22 92 LYS A N 1
ATOM 750 C CA . LYS A 1 92 ? -16.983 21.162 11.817 1.00 46.22 92 LYS A CA 1
ATOM 751 C C . LYS A 1 92 ? -17.266 21.065 10.318 1.00 46.22 92 LYS A C 1
ATOM 753 O O . LYS A 1 92 ? -17.836 21.980 9.735 1.00 46.22 92 LYS A O 1
ATOM 758 N N . GLU A 1 93 ? -16.853 19.974 9.680 1.00 43.84 93 GLU A N 1
ATOM 759 C CA . GLU A 1 93 ? -17.248 19.686 8.302 1.00 43.84 93 GLU A CA 1
ATOM 760 C C . GLU A 1 93 ? -18.418 18.713 8.286 1.00 43.84 93 GLU A C 1
ATOM 762 O O . GLU A 1 93 ? -18.359 17.590 8.788 1.00 43.84 93 GLU A O 1
ATOM 767 N N . LYS A 1 94 ? -19.490 19.177 7.646 1.00 39.12 94 LYS A N 1
ATOM 768 C CA . LYS A 1 94 ? -20.786 18.531 7.398 1.00 39.12 94 LYS A CA 1
ATOM 769 C C . LYS A 1 94 ? -20.728 17.190 6.629 1.00 39.12 94 LYS A C 1
ATOM 771 O O . LYS A 1 94 ? -21.758 16.748 6.132 1.00 39.12 94 LYS A O 1
ATOM 776 N N . GLY A 1 95 ? -19.572 16.534 6.521 1.00 42.50 95 GLY A N 1
ATOM 777 C CA . GLY A 1 95 ? -19.381 15.277 5.785 1.00 42.50 95 GLY A CA 1
ATOM 778 C C . GLY A 1 95 ? -19.033 14.057 6.645 1.00 42.50 95 GLY A C 1
ATOM 779 O O . GLY A 1 95 ? -19.128 12.934 6.158 1.00 42.50 95 GLY A O 1
ATOM 780 N N . LEU A 1 96 ? -18.662 14.240 7.918 1.00 43.22 96 LEU A N 1
ATOM 781 C CA . LEU A 1 96 ? -18.125 13.161 8.763 1.00 43.22 96 LEU A CA 1
ATOM 782 C C . LEU A 1 96 ? -19.175 12.436 9.624 1.00 43.22 96 LEU A C 1
ATOM 784 O O . LEU A 1 96 ? -18.831 11.664 10.514 1.00 43.22 96 LEU A O 1
ATOM 788 N N . ASN A 1 97 ? -20.464 12.640 9.354 1.00 39.53 97 ASN A N 1
ATOM 789 C CA . ASN A 1 97 ? -21.553 12.112 10.187 1.00 39.53 97 ASN A CA 1
ATOM 790 C C . ASN A 1 97 ? -21.695 10.575 10.123 1.00 39.53 97 ASN A C 1
ATOM 792 O O . ASN A 1 97 ? -22.449 9.996 10.900 1.00 39.53 97 ASN A O 1
ATOM 796 N N . ASN A 1 98 ? -20.964 9.907 9.222 1.00 45.62 98 ASN A N 1
ATOM 797 C CA . ASN A 1 98 ? -20.983 8.448 9.073 1.00 45.62 98 ASN A CA 1
ATOM 798 C C . ASN A 1 98 ? -19.820 7.730 9.782 1.00 45.62 98 ASN A C 1
ATOM 800 O O . ASN A 1 98 ? -19.870 6.508 9.922 1.00 45.62 98 ASN A O 1
ATOM 804 N N . PHE A 1 99 ? -18.791 8.450 10.244 1.00 49.97 99 PHE A N 1
ATOM 805 C CA . PHE A 1 99 ? -17.651 7.841 10.949 1.00 49.97 99 PHE A CA 1
ATOM 806 C C . PHE A 1 99 ? -17.928 7.610 12.433 1.00 49.97 99 PHE A C 1
ATOM 808 O O . PHE A 1 99 ? -17.373 6.690 13.023 1.00 49.97 99 PHE A O 1
ATOM 815 N N . SER A 1 100 ? -18.859 8.368 13.016 1.00 48.16 100 SER A N 1
ATOM 816 C CA . SER A 1 100 ? -19.261 8.280 14.426 1.00 48.16 100 SER A CA 1
ATOM 817 C C . SER A 1 100 ? -19.863 6.927 14.834 1.00 48.16 100 SER A C 1
ATOM 819 O O . SER A 1 100 ? -20.190 6.737 15.999 1.00 48.16 100 SER A O 1
ATOM 821 N N . LYS A 1 101 ? -20.048 5.998 13.887 1.00 49.84 101 LYS A N 1
ATOM 822 C CA . LYS A 1 101 ? -20.650 4.680 14.117 1.00 49.84 101 LYS A CA 1
ATOM 823 C C . LYS A 1 101 ? -19.654 3.517 14.028 1.00 49.84 101 LYS A C 1
ATOM 825 O O . LYS A 1 101 ? -20.065 2.380 14.241 1.00 49.84 101 LYS A O 1
ATOM 830 N N . ARG A 1 102 ? -18.386 3.754 13.663 1.00 57.28 102 ARG A N 1
ATOM 831 C CA . ARG A 1 102 ? -17.383 2.688 13.491 1.00 57.28 102 ARG A CA 1
ATOM 832 C C . ARG A 1 102 ? -16.150 2.969 14.346 1.00 57.28 102 ARG A C 1
ATOM 834 O O . ARG A 1 102 ? -15.466 3.961 14.130 1.00 57.28 102 ARG A O 1
ATOM 841 N N . ASP A 1 103 ? -15.831 2.039 15.243 1.00 67.88 103 ASP A N 1
ATOM 842 C CA . ASP A 1 103 ? -14.631 2.090 16.097 1.00 67.88 103 ASP A CA 1
ATOM 843 C C . ASP A 1 103 ? -13.322 1.924 15.303 1.00 67.88 103 ASP A C 1
ATOM 845 O O . ASP A 1 103 ? -12.230 2.188 15.814 1.00 67.88 103 ASP A O 1
ATOM 849 N N . SER A 1 104 ? -13.426 1.477 14.044 1.00 80.69 104 SER A N 1
ATOM 850 C CA . SER A 1 104 ? -12.299 1.223 13.153 1.00 80.69 104 SER A CA 1
ATOM 851 C C . SER A 1 104 ? -12.504 1.778 11.745 1.00 80.69 104 SER A C 1
ATOM 853 O O . SER A 1 104 ? -13.567 1.582 11.154 1.00 80.69 104 SER A O 1
ATOM 855 N N . LEU A 1 105 ? -11.450 2.365 11.184 1.00 86.62 105 LEU A N 1
ATOM 856 C CA . LEU A 1 105 ? -11.377 2.912 9.836 1.00 86.62 105 LEU A CA 1
ATOM 857 C C . LEU A 1 105 ? -10.334 2.153 9.003 1.00 86.62 105 LEU A C 1
ATOM 859 O O . LEU A 1 105 ? -9.149 2.163 9.332 1.00 86.62 105 LEU A O 1
ATOM 863 N N . ASN A 1 106 ? -10.760 1.533 7.901 1.00 89.62 106 ASN A N 1
ATOM 864 C CA . ASN A 1 106 ? -9.872 0.866 6.951 1.00 89.62 106 ASN A CA 1
ATOM 865 C C . ASN A 1 106 ? -9.473 1.824 5.819 1.00 89.62 106 ASN A C 1
ATOM 867 O O . ASN A 1 106 ? -10.312 2.228 5.010 1.00 89.62 106 ASN A O 1
ATOM 871 N N . ILE A 1 107 ? -8.185 2.151 5.725 1.00 91.06 107 ILE A N 1
ATOM 872 C CA . ILE A 1 107 ? -7.632 3.073 4.727 1.00 91.06 107 ILE A CA 1
ATOM 873 C C . ILE A 1 107 ? -6.714 2.299 3.786 1.00 91.06 107 ILE A C 1
ATOM 875 O O . ILE A 1 107 ? -5.781 1.660 4.253 1.00 91.06 107 ILE A O 1
ATOM 879 N N . ALA A 1 108 ? -6.920 2.377 2.473 1.00 93.31 108 ALA A N 1
ATOM 880 C CA . ALA A 1 108 ? -5.952 1.888 1.492 1.00 93.31 108 ALA A CA 1
ATOM 881 C C . ALA A 1 108 ? -5.157 3.041 0.885 1.00 93.31 108 ALA A C 1
ATOM 883 O O . ALA A 1 108 ? -5.736 4.053 0.508 1.00 93.31 108 ALA A O 1
ATOM 884 N N . VAL A 1 109 ? -3.852 2.860 0.723 1.00 93.44 109 VAL A N 1
ATOM 885 C CA . VAL A 1 109 ? -2.938 3.821 0.104 1.00 93.44 109 VAL A CA 1
ATOM 886 C C . VAL A 1 109 ? -2.366 3.188 -1.147 1.00 93.44 109 VAL A C 1
ATOM 888 O O . VAL A 1 109 ? -1.673 2.180 -1.070 1.00 93.44 109 VAL A O 1
ATOM 891 N N . LEU A 1 110 ? -2.672 3.759 -2.304 1.00 94.25 110 LEU A N 1
ATOM 892 C CA . LEU A 1 110 ? -2.218 3.274 -3.600 1.00 94.25 110 LEU A CA 1
ATOM 893 C C . LEU A 1 110 ? -1.237 4.290 -4.170 1.00 94.25 110 LEU A C 1
ATOM 895 O O . LEU A 1 110 ? -1.644 5.272 -4.789 1.00 94.25 110 LEU A O 1
ATOM 899 N N . LEU A 1 111 ? 0.056 4.057 -3.967 1.00 93.25 111 LEU A N 1
ATOM 900 C CA . LEU A 1 111 ? 1.111 4.972 -4.403 1.00 93.25 111 LEU A CA 1
ATOM 901 C C . LEU A 1 111 ? 2.214 4.231 -5.167 1.00 93.25 111 LEU A C 1
ATOM 903 O O . LEU A 1 111 ? 2.318 3.007 -5.078 1.00 93.25 111 LEU A O 1
ATOM 907 N N . PRO A 1 112 ? 2.979 4.930 -6.017 1.00 92.19 112 PRO A N 1
ATOM 908 C CA . PRO A 1 112 ? 4.024 4.323 -6.834 1.00 92.19 112 PRO A CA 1
ATOM 909 C C . PRO A 1 112 ? 5.323 4.199 -6.020 1.00 92.19 112 PRO A C 1
ATOM 911 O O . PRO A 1 112 ? 6.190 5.062 -6.086 1.00 92.19 112 PRO A O 1
ATOM 914 N N . PHE A 1 113 ? 5.451 3.139 -5.221 1.00 87.19 113 PHE A N 1
ATOM 915 C CA . PHE A 1 113 ? 6.648 2.902 -4.404 1.00 87.19 113 PHE A CA 1
ATOM 916 C C . PHE A 1 113 ? 7.780 2.218 -5.174 1.00 87.19 113 PHE A C 1
ATOM 918 O O . PHE A 1 113 ? 8.896 2.181 -4.669 1.00 87.19 113 PHE A O 1
ATOM 925 N N . TYR A 1 114 ? 7.505 1.672 -6.366 1.00 86.56 114 TYR A N 1
ATOM 926 C CA . TYR A 1 114 ? 8.503 1.035 -7.237 1.00 86.56 114 TYR A CA 1
ATOM 927 C C . TYR A 1 114 ? 9.344 -0.007 -6.495 1.00 86.56 114 TYR A C 1
ATOM 929 O O . TYR A 1 114 ? 10.567 -0.032 -6.597 1.00 86.56 114 TYR A O 1
ATOM 937 N N . SER A 1 115 ? 8.682 -0.882 -5.737 1.00 79.81 115 SER A N 1
ATOM 938 C CA . SER A 1 115 ? 9.345 -1.895 -4.904 1.00 79.81 115 SER A CA 1
ATOM 939 C C . SER A 1 115 ? 10.170 -2.883 -5.731 1.00 79.81 115 SER A C 1
ATOM 941 O O . SER A 1 115 ? 11.062 -3.522 -5.196 1.00 79.81 115 SER A O 1
ATOM 943 N N . SER A 1 116 ? 9.884 -3.018 -7.028 1.00 80.94 116 SER A N 1
ATOM 944 C CA . SER A 1 116 ? 10.700 -3.781 -7.980 1.00 80.94 116 SER A CA 1
ATOM 945 C C . SER A 1 116 ? 12.052 -3.128 -8.303 1.00 80.94 116 SER A C 1
ATOM 947 O O . SER A 1 116 ? 12.981 -3.827 -8.691 1.00 80.94 116 SER A O 1
ATOM 949 N N . LYS A 1 117 ? 12.159 -1.801 -8.157 1.00 80.44 117 LYS A N 1
ATOM 950 C CA . LYS A 1 117 ? 13.364 -0.996 -8.422 1.00 80.44 117 LYS A CA 1
ATOM 951 C C . LYS A 1 117 ? 14.118 -0.606 -7.152 1.00 80.44 117 LYS A C 1
ATOM 953 O O . LYS A 1 117 ? 15.181 -0.007 -7.245 1.00 80.44 117 LYS A O 1
ATOM 958 N N . ASN A 1 118 ? 13.544 -0.899 -5.990 1.00 72.50 118 ASN A N 1
ATOM 959 C CA . ASN A 1 118 ? 14.117 -0.613 -4.686 1.00 72.50 118 ASN A CA 1
ATOM 960 C C . ASN A 1 118 ? 14.385 -1.942 -3.980 1.00 72.50 118 ASN A C 1
ATOM 962 O O . ASN A 1 118 ? 13.443 -2.674 -3.684 1.00 72.50 118 ASN A O 1
ATOM 966 N N . ASP A 1 119 ? 15.641 -2.229 -3.634 1.00 60.38 119 ASP A N 1
ATOM 967 C CA . ASP A 1 119 ? 16.018 -3.498 -2.987 1.00 60.38 119 ASP A CA 1
ATOM 968 C C . ASP A 1 119 ? 15.360 -3.707 -1.609 1.00 60.38 119 ASP A C 1
ATOM 970 O O . ASP A 1 119 ? 15.287 -4.830 -1.100 1.00 60.38 119 ASP A O 1
ATOM 974 N N . SER A 1 120 ? 14.789 -2.655 -1.012 1.00 54.53 120 SER A N 1
ATOM 975 C CA . SER A 1 120 ? 13.731 -2.776 -0.008 1.00 54.53 120 SER A CA 1
ATOM 976 C C . SER A 1 120 ? 13.100 -1.426 0.322 1.00 54.53 120 SER A C 1
ATOM 978 O O . SER A 1 120 ? 13.802 -0.491 0.666 1.00 54.53 120 SER A O 1
ATOM 980 N N . LEU A 1 121 ? 11.768 -1.349 0.404 1.00 54.31 121 LEU A N 1
ATOM 981 C CA . LEU A 1 121 ? 11.063 -0.227 1.058 1.00 54.31 121 LEU A CA 1
ATOM 982 C C . LEU A 1 121 ? 11.572 0.004 2.504 1.00 54.31 121 LEU A C 1
ATOM 984 O O . LEU A 1 121 ? 11.604 1.126 3.002 1.00 54.31 121 LEU A O 1
ATOM 988 N N . LEU A 1 122 ? 12.026 -1.071 3.162 1.00 52.56 122 LEU A N 1
ATOM 989 C CA . LEU A 1 122 ? 12.680 -1.042 4.472 1.00 52.56 122 LEU A CA 1
ATOM 990 C C . LEU A 1 122 ? 13.990 -0.235 4.490 1.00 52.56 122 LEU A C 1
ATOM 992 O O . LEU A 1 122 ? 14.338 0.263 5.557 1.00 52.56 122 LEU A O 1
ATOM 996 N N . SER A 1 123 ? 14.715 -0.087 3.371 1.00 53.47 123 SER A N 1
ATOM 997 C CA . SER A 1 123 ? 15.959 0.700 3.336 1.00 53.47 123 SER A CA 1
ATOM 998 C C . SER A 1 123 ? 15.668 2.192 3.512 1.00 53.47 123 SER A C 1
ATOM 1000 O O . SER A 1 123 ? 16.350 2.853 4.289 1.00 53.47 123 SER A O 1
ATOM 1002 N N . PHE A 1 124 ? 14.578 2.696 2.922 1.00 53.41 124 PHE A N 1
ATOM 1003 C CA . PHE A 1 124 ? 14.094 4.058 3.167 1.00 53.41 124 PHE A CA 1
ATOM 1004 C C . PHE A 1 124 ? 13.660 4.278 4.617 1.00 53.41 124 PHE A C 1
ATOM 1006 O O . PHE A 1 124 ? 13.943 5.317 5.211 1.00 53.41 124 PHE A O 1
ATOM 1013 N N . LEU A 1 125 ? 12.980 3.284 5.193 1.00 53.28 125 LEU A N 1
ATOM 1014 C CA . LEU A 1 125 ? 12.566 3.313 6.595 1.00 53.28 125 LEU A CA 1
ATOM 1015 C C . LEU A 1 125 ? 13.751 3.123 7.559 1.00 53.28 125 LEU A C 1
ATOM 1017 O O . LEU A 1 125 ? 13.587 3.338 8.756 1.00 53.28 125 LEU A O 1
ATOM 1021 N N . SER A 1 126 ? 14.936 2.747 7.063 1.00 51.31 126 SER A N 1
ATOM 1022 C CA . SER A 1 126 ? 16.159 2.566 7.852 1.00 51.31 126 SER A CA 1
ATOM 1023 C C . SER A 1 126 ? 16.915 3.888 8.064 1.00 51.31 126 SER A C 1
ATOM 1025 O O . SER A 1 126 ? 16.567 4.938 7.521 1.00 51.31 126 SER A O 1
ATOM 1027 N N . GLU A 1 127 ? 17.906 3.884 8.959 1.00 50.22 127 GLU A N 1
ATOM 1028 C CA . GLU A 1 127 ? 18.502 5.120 9.482 1.00 50.22 127 GLU A CA 1
ATOM 1029 C C . GLU A 1 127 ? 19.620 5.749 8.648 1.00 50.22 127 GLU A C 1
ATOM 1031 O O . GLU A 1 127 ? 19.864 6.947 8.784 1.00 50.22 127 GLU A O 1
ATOM 1036 N N . SER A 1 128 ? 20.280 5.000 7.765 1.00 54.19 128 SER A N 1
ATOM 1037 C CA . SER A 1 128 ? 21.466 5.500 7.071 1.00 54.19 128 SER A CA 1
ATOM 1038 C C . SER A 1 128 ? 21.115 6.451 5.922 1.00 54.19 128 SER A C 1
ATOM 1040 O O . SER A 1 128 ? 20.311 6.139 5.047 1.00 54.19 128 SER A O 1
ATOM 1042 N N . GLN A 1 129 ? 21.768 7.618 5.887 1.00 50.91 129 GLN A N 1
ATOM 1043 C CA . GLN A 1 129 ? 21.674 8.564 4.765 1.00 50.91 129 GLN A CA 1
ATOM 1044 C C . GLN A 1 129 ? 22.106 7.923 3.435 1.00 50.91 129 GLN A C 1
ATOM 1046 O O . GLN A 1 129 ? 21.483 8.190 2.415 1.00 50.91 129 GLN A O 1
ATOM 1051 N N . GLN A 1 130 ? 23.073 6.999 3.466 1.00 48.72 130 GLN A N 1
ATOM 1052 C CA . GLN A 1 130 ? 23.476 6.187 2.310 1.00 48.72 130 GLN A CA 1
ATOM 1053 C C . GLN A 1 130 ? 22.327 5.362 1.717 1.00 48.72 130 GLN A C 1
ATOM 1055 O O . GLN A 1 130 ? 22.194 5.301 0.503 1.00 48.72 130 GLN A O 1
ATOM 1060 N N . ALA A 1 131 ? 21.423 4.816 2.540 1.00 53.81 131 ALA A N 1
ATOM 1061 C CA . ALA A 1 131 ? 20.277 4.059 2.032 1.00 53.81 131 ALA A CA 1
ATOM 1062 C C . ALA A 1 131 ? 19.261 4.934 1.283 1.00 53.81 131 ALA A C 1
ATOM 1064 O O . ALA A 1 131 ? 18.385 4.395 0.611 1.00 53.81 131 ALA A O 1
ATOM 1065 N N . ARG A 1 132 ? 19.346 6.268 1.406 1.00 54.09 132 ARG A N 1
ATOM 1066 C CA . ARG A 1 132 ? 18.480 7.194 0.672 1.00 54.09 132 ARG A CA 1
ATOM 1067 C C . ARG A 1 132 ? 18.976 7.470 -0.740 1.00 54.09 132 ARG A C 1
ATOM 1069 O O . ARG A 1 132 ? 18.126 7.757 -1.574 1.00 54.09 132 ARG A O 1
ATOM 1076 N N . GLU A 1 133 ? 20.279 7.394 -1.008 1.00 57.06 133 GLU A N 1
ATOM 1077 C CA . GLU A 1 133 ? 20.857 7.648 -2.341 1.00 57.06 133 GLU A CA 1
ATOM 1078 C C . GLU A 1 133 ? 20.559 6.510 -3.330 1.00 57.06 133 GLU A C 1
ATOM 1080 O O . GLU A 1 133 ? 20.362 6.766 -4.516 1.00 57.06 133 GLU A O 1
ATOM 1085 N N . ASP A 1 134 ? 20.396 5.284 -2.828 1.00 68.62 134 ASP A N 1
ATOM 1086 C CA . ASP A 1 134 ? 20.077 4.092 -3.630 1.00 68.62 134 ASP A CA 1
ATOM 1087 C C . ASP A 1 134 ? 18.579 3.947 -3.964 1.00 68.62 134 ASP A C 1
ATOM 1089 O O . ASP A 1 134 ? 18.158 2.971 -4.589 1.00 68.62 134 ASP A O 1
ATOM 1093 N N . ILE A 1 135 ? 17.735 4.891 -3.534 1.00 74.75 135 ILE A N 1
ATOM 1094 C CA . ILE A 1 135 ? 16.288 4.817 -3.761 1.00 74.75 135 ILE A CA 1
ATOM 1095 C C . ILE A 1 135 ? 15.945 5.370 -5.131 1.00 74.75 135 ILE A C 1
ATOM 1097 O O . ILE A 1 135 ? 16.296 6.492 -5.497 1.00 74.75 135 ILE A O 1
ATOM 1101 N N . TYR A 1 136 ? 15.144 4.605 -5.866 1.00 82.44 136 TYR A N 1
ATOM 1102 C CA . TYR A 1 136 ? 14.616 5.020 -7.148 1.00 82.44 136 TYR A CA 1
ATOM 1103 C C . TYR A 1 136 ? 13.849 6.340 -7.017 1.00 82.44 136 TYR A C 1
ATOM 1105 O O . TYR A 1 136 ? 12.839 6.420 -6.312 1.00 82.44 136 TYR A O 1
ATOM 1113 N N . LYS A 1 137 ? 14.314 7.365 -7.738 1.00 84.69 137 LYS A N 1
ATOM 1114 C CA . LYS A 1 137 ? 13.887 8.765 -7.600 1.00 84.69 137 LYS A CA 1
ATOM 1115 C C . LYS A 1 137 ? 12.371 8.975 -7.634 1.00 84.69 137 LYS A C 1
ATOM 1117 O O . LYS A 1 137 ? 11.842 9.762 -6.850 1.00 84.69 137 LYS A O 1
ATOM 1122 N N . ASP A 1 138 ? 11.649 8.263 -8.495 1.00 85.94 138 ASP A N 1
ATOM 1123 C CA . ASP A 1 138 ? 10.194 8.449 -8.609 1.00 85.94 138 ASP A CA 1
ATOM 1124 C C . ASP A 1 138 ? 9.432 7.926 -7.377 1.00 85.94 138 ASP A C 1
ATOM 1126 O O . ASP A 1 138 ? 8.260 8.252 -7.186 1.00 85.94 138 ASP A O 1
ATOM 1130 N N . SER A 1 139 ? 10.097 7.150 -6.517 1.00 85.25 139 SER A N 1
ATOM 1131 C CA . SER A 1 139 ? 9.544 6.662 -5.251 1.00 85.25 139 SER A CA 1
ATOM 1132 C C . SER A 1 139 ? 9.493 7.759 -4.191 1.00 85.25 139 SER A C 1
ATOM 1134 O O . SER A 1 139 ? 8.654 7.680 -3.300 1.00 85.25 139 SER A O 1
ATOM 1136 N N . TYR A 1 140 ? 10.336 8.801 -4.268 1.00 83.06 140 TYR A N 1
ATOM 1137 C CA . TYR A 1 140 ? 10.419 9.820 -3.211 1.00 83.06 140 TYR A CA 1
ATOM 1138 C C . TYR A 1 140 ? 9.083 10.509 -2.944 1.00 83.06 140 TYR A C 1
ATOM 1140 O O . TYR A 1 140 ? 8.738 10.721 -1.786 1.00 83.06 140 TYR A O 1
ATOM 1148 N N . MET A 1 141 ? 8.305 10.807 -3.988 1.00 86.25 141 MET A N 1
ATOM 1149 C CA . MET A 1 141 ? 6.983 11.419 -3.824 1.00 86.25 141 MET A CA 1
ATOM 1150 C C . MET A 1 141 ? 6.039 10.510 -3.025 1.00 86.25 141 MET A C 1
ATOM 1152 O O . MET A 1 141 ? 5.390 10.963 -2.082 1.00 86.25 141 MET A O 1
ATOM 1156 N N . ALA A 1 142 ? 5.984 9.223 -3.378 1.00 87.12 142 ALA A N 1
ATOM 1157 C CA . ALA A 1 142 ? 5.155 8.239 -2.688 1.00 87.12 142 ALA A CA 1
ATOM 1158 C C . ALA A 1 142 ? 5.599 8.052 -1.233 1.00 87.12 142 ALA A C 1
ATOM 1160 O O . ALA A 1 142 ? 4.766 7.972 -0.331 1.00 87.12 142 ALA A O 1
ATOM 1161 N N . LEU A 1 143 ? 6.915 8.013 -1.021 1.00 80.69 143 LEU A N 1
ATOM 1162 C CA . LEU A 1 143 ? 7.530 7.848 0.283 1.00 80.69 143 LEU A CA 1
ATOM 1163 C C . LEU A 1 143 ? 7.227 9.044 1.187 1.00 80.69 143 LEU A C 1
ATOM 1165 O O . LEU A 1 143 ? 6.597 8.838 2.214 1.00 80.69 143 LEU A O 1
ATOM 1169 N N . GLN A 1 144 ? 7.542 10.275 0.776 1.00 78.31 144 GLN A N 1
ATOM 1170 C CA . GLN A 1 144 ? 7.252 11.500 1.541 1.00 78.31 144 GLN A CA 1
ATOM 1171 C C . GLN A 1 144 ? 5.769 11.632 1.898 1.00 78.31 144 GLN A C 1
ATOM 1173 O O . GLN A 1 144 ? 5.415 12.010 3.015 1.00 78.31 144 GLN A O 1
ATOM 1178 N N . TYR A 1 145 ? 4.881 11.289 0.961 1.00 86.12 145 TYR A N 1
ATOM 1179 C CA . TYR A 1 145 ? 3.451 11.290 1.237 1.00 86.12 145 TYR A CA 1
ATOM 1180 C C . TYR A 1 145 ? 3.084 10.262 2.313 1.00 86.12 145 TYR A C 1
ATOM 1182 O O . TYR A 1 145 ? 2.310 10.567 3.220 1.00 86.12 145 TYR A O 1
ATOM 1190 N N . LEU A 1 146 ? 3.642 9.050 2.231 1.00 83.75 146 LEU A N 1
ATOM 1191 C CA . LEU A 1 146 ? 3.438 8.026 3.249 1.00 83.75 146 LEU A CA 1
ATOM 1192 C C . LEU A 1 146 ? 3.978 8.479 4.615 1.00 83.75 146 LEU A C 1
ATOM 1194 O O . LEU A 1 146 ? 3.310 8.230 5.612 1.00 83.75 146 LEU A O 1
ATOM 1198 N N . GLU A 1 147 ? 5.114 9.184 4.674 1.00 76.50 147 GLU A N 1
ATOM 1199 C CA . GLU A 1 147 ? 5.640 9.754 5.926 1.00 76.50 147 GLU A CA 1
ATOM 1200 C C . GLU A 1 147 ? 4.633 10.723 6.560 1.00 76.50 147 GLU A C 1
ATOM 1202 O O . GLU A 1 147 ? 4.248 10.551 7.717 1.00 76.50 147 GLU A O 1
ATOM 1207 N N . GLY A 1 148 ? 4.143 11.698 5.788 1.00 80.38 148 GLY A N 1
ATOM 1208 C CA . GLY A 1 148 ? 3.145 12.657 6.267 1.00 80.38 148 GLY A CA 1
ATOM 1209 C C . GLY A 1 148 ? 1.835 11.986 6.689 1.00 80.38 148 GLY A C 1
ATOM 1210 O O . GLY A 1 148 ? 1.235 12.353 7.701 1.00 80.38 148 GLY A O 1
ATOM 1211 N N . LEU A 1 149 ? 1.411 10.955 5.956 1.00 85.12 149 LEU A N 1
ATOM 1212 C CA . LEU A 1 149 ? 0.225 10.176 6.292 1.00 85.12 149 LEU A CA 1
ATOM 1213 C C . LEU A 1 149 ? 0.401 9.395 7.600 1.00 85.12 149 LEU A C 1
ATOM 1215 O O . LEU A 1 149 ? -0.533 9.344 8.395 1.00 85.12 149 LEU A O 1
ATOM 1219 N N . ILE A 1 150 ? 1.579 8.814 7.846 1.00 77.44 150 ILE A N 1
ATOM 1220 C CA . ILE A 1 150 ? 1.887 8.120 9.104 1.00 77.44 150 ILE A CA 1
ATOM 1221 C C . ILE A 1 150 ? 1.786 9.091 10.287 1.00 77.44 150 ILE A C 1
ATOM 1223 O O . ILE A 1 150 ? 1.155 8.744 11.282 1.00 77.44 150 ILE A O 1
ATOM 1227 N N . ILE A 1 151 ? 2.317 10.314 10.165 1.00 74.44 151 ILE A N 1
ATOM 1228 C CA . ILE A 1 151 ? 2.205 11.357 11.206 1.00 74.44 151 ILE A CA 1
ATOM 1229 C C . ILE A 1 151 ? 0.735 11.705 11.474 1.00 74.44 151 ILE A C 1
ATOM 1231 O O . ILE A 1 151 ? 0.296 11.773 12.624 1.00 74.44 151 ILE A O 1
ATOM 1235 N N . ALA A 1 152 ? -0.051 11.903 10.413 1.00 81.81 152 ALA A N 1
ATOM 1236 C CA . ALA A 1 152 ? -1.469 12.221 10.540 1.00 81.81 152 ALA A CA 1
ATOM 1237 C C . ALA A 1 152 ? -2.260 11.076 11.198 1.00 81.81 152 ALA A C 1
ATOM 1239 O O . ALA A 1 152 ? -3.119 11.323 12.045 1.00 81.81 152 ALA A O 1
ATOM 1240 N N . ILE A 1 153 ? -1.955 9.827 10.840 1.00 79.19 153 ILE A N 1
ATOM 1241 C CA . ILE A 1 153 ? -2.572 8.629 11.421 1.00 79.19 153 ILE A CA 1
ATOM 1242 C C . ILE A 1 153 ? -2.190 8.469 12.890 1.00 79.19 153 ILE A C 1
ATOM 1244 O O . ILE A 1 153 ? -3.066 8.157 13.693 1.00 79.19 153 ILE A O 1
ATOM 1248 N N . ASP A 1 154 ? -0.930 8.704 13.259 1.00 72.38 154 ASP A N 1
ATOM 1249 C CA . ASP A 1 154 ? -0.495 8.687 14.658 1.00 72.38 154 ASP A CA 1
ATOM 1250 C C . ASP A 1 154 ? -1.295 9.705 15.484 1.00 72.38 154 ASP A C 1
ATOM 1252 O O . ASP A 1 154 ? -1.928 9.343 16.480 1.00 72.38 154 ASP A O 1
ATOM 1256 N N . SER A 1 155 ? -1.375 10.948 15.002 1.00 74.94 155 SER A N 1
ATOM 1257 C CA . SER A 1 155 ? -2.172 12.008 15.629 1.00 74.94 155 SER A CA 1
ATOM 1258 C C . SER A 1 155 ? -3.650 11.620 15.766 1.00 74.94 155 SER A C 1
ATOM 1260 O O . SER A 1 155 ? -4.238 11.753 16.840 1.00 74.94 155 SER A O 1
ATOM 1262 N N . LEU A 1 156 ? -4.247 11.056 14.712 1.00 75.19 156 LEU A N 1
ATOM 1263 C CA . LEU A 1 156 ? -5.647 10.635 14.727 1.00 75.19 156 LEU A CA 1
ATOM 1264 C C . LEU A 1 156 ? -5.882 9.430 15.654 1.00 75.19 156 LEU A C 1
ATOM 1266 O O . LEU A 1 156 ? -6.897 9.382 16.347 1.00 75.19 156 LEU A O 1
ATOM 1270 N N . SER A 1 157 ? -4.937 8.493 15.748 1.00 72.00 157 SER A N 1
ATOM 1271 C CA . SER A 1 157 ? -5.049 7.320 16.625 1.00 72.00 157 SER A CA 1
ATOM 1272 C C . SER A 1 157 ? -5.097 7.691 18.114 1.00 72.00 157 SER A C 1
ATOM 1274 O O . SER A 1 157 ? -5.829 7.067 18.884 1.00 72.00 157 SER A O 1
ATOM 1276 N N . LYS A 1 158 ? -4.420 8.781 18.509 1.00 74.31 158 LYS A N 1
ATOM 1277 C CA . LYS A 1 158 ? -4.453 9.340 19.875 1.00 74.31 158 LYS A CA 1
ATOM 1278 C C . LYS A 1 158 ? -5.835 9.862 20.284 1.00 74.31 158 LYS A C 1
ATOM 1280 O O . LYS A 1 158 ? -6.087 10.047 21.470 1.00 74.31 158 LYS A O 1
ATOM 1285 N N . THR A 1 159 ? -6.744 10.065 19.328 1.00 76.00 159 THR A N 1
ATOM 1286 C CA . THR A 1 159 ? -8.135 10.474 19.596 1.00 76.00 159 THR A CA 1
ATOM 1287 C C . THR A 1 159 ? -9.080 9.298 19.879 1.00 76.00 159 THR A C 1
ATOM 1289 O O . THR A 1 159 ? -10.256 9.517 20.154 1.00 76.00 159 THR A O 1
ATOM 1292 N N . GLY A 1 160 ? -8.580 8.055 19.837 1.00 71.50 160 GLY A N 1
ATOM 1293 C CA . GLY A 1 160 ? -9.353 6.837 20.117 1.00 71.50 160 GLY A CA 1
ATOM 1294 C C . GLY A 1 160 ? -9.898 6.119 18.878 1.00 71.50 160 GLY A C 1
ATOM 1295 O O . GLY A 1 160 ? -10.493 5.052 19.008 1.00 71.50 160 GLY A O 1
ATOM 1296 N N . VAL A 1 161 ? -9.670 6.653 17.674 1.00 75.81 161 VAL A N 1
ATOM 1297 C CA . VAL A 1 161 ? -10.051 5.997 16.414 1.00 75.81 161 VAL A CA 1
ATOM 1298 C C . VAL A 1 161 ? -9.049 4.890 16.077 1.00 75.81 161 VAL A C 1
ATOM 1300 O O . VAL A 1 161 ? -7.850 5.145 15.955 1.00 75.81 161 VAL A O 1
ATOM 1303 N N . THR A 1 162 ? -9.521 3.658 15.862 1.00 78.00 162 THR A N 1
ATOM 1304 C CA . THR A 1 162 ? -8.651 2.583 15.360 1.00 78.00 162 THR A CA 1
ATOM 1305 C C . THR A 1 162 ? -8.482 2.731 13.853 1.00 78.00 162 THR A C 1
ATOM 1307 O O . THR A 1 162 ? -9.452 2.656 13.109 1.00 78.00 162 THR A O 1
ATOM 1310 N N . ILE A 1 163 ? -7.257 2.910 13.370 1.00 80.62 163 ILE A N 1
ATOM 1311 C CA . ILE A 1 163 ? -6.979 3.006 11.932 1.00 80.62 163 ILE A CA 1
ATOM 1312 C C . ILE A 1 163 ? -6.250 1.745 11.494 1.00 80.62 163 ILE A C 1
ATOM 1314 O O . ILE A 1 163 ? -5.234 1.391 12.087 1.00 80.62 163 ILE A O 1
ATOM 1318 N N . ASN A 1 164 ? -6.772 1.101 10.451 1.00 80.88 164 ASN A N 1
ATOM 1319 C CA . ASN A 1 164 ? -6.132 -0.001 9.747 1.00 80.88 164 ASN A CA 1
ATOM 1320 C C . ASN A 1 164 ? -5.661 0.522 8.388 1.00 80.88 164 ASN A C 1
ATOM 1322 O O . ASN A 1 164 ? -6.466 0.701 7.470 1.00 80.88 164 ASN A O 1
ATOM 1326 N N . LEU A 1 165 ? -4.366 0.806 8.267 1.00 82.19 165 LEU A N 1
ATOM 1327 C CA . LEU A 1 165 ? -3.779 1.273 7.011 1.00 82.19 165 LEU A CA 1
ATOM 1328 C C . LEU A 1 165 ? -3.327 0.085 6.164 1.00 82.19 165 LEU A C 1
ATOM 1330 O O . LEU A 1 165 ? -2.651 -0.785 6.686 1.00 82.19 165 LEU A O 1
ATOM 1334 N N . PHE A 1 166 ? -3.633 0.078 4.871 1.00 85.00 166 PHE A N 1
ATOM 1335 C CA . PHE A 1 166 ? -3.193 -0.915 3.895 1.00 85.00 166 PHE A CA 1
ATOM 1336 C C . PHE A 1 166 ? -2.417 -0.206 2.789 1.00 85.00 166 PHE A C 1
ATOM 1338 O O . PHE A 1 166 ? -2.998 0.554 2.016 1.00 85.00 166 PHE A O 1
ATOM 1345 N N . VAL A 1 167 ? -1.110 -0.423 2.708 1.00 85.94 167 VAL A N 1
ATOM 1346 C CA . VAL A 1 167 ? -0.264 0.238 1.705 1.00 85.94 167 VAL A CA 1
ATOM 1347 C C . VAL A 1 167 ? -0.041 -0.700 0.530 1.00 85.94 167 VAL A C 1
ATOM 1349 O O . VAL A 1 167 ? 0.469 -1.793 0.728 1.00 85.94 167 VAL A O 1
ATOM 1352 N N . TYR A 1 168 ? -0.39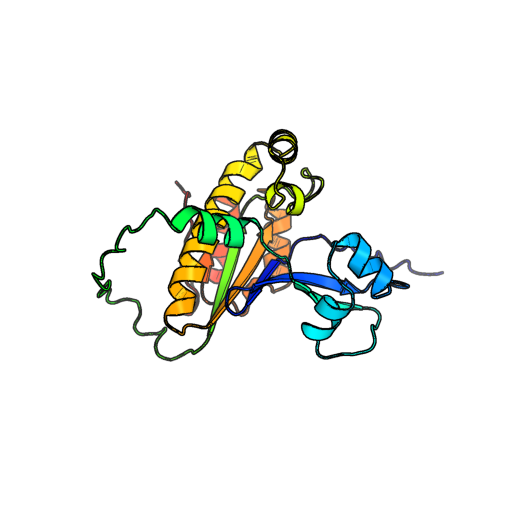1 -0.265 -0.681 1.00 88.69 168 TYR A N 1
ATOM 1353 C CA . TYR A 1 168 ? -0.224 -1.027 -1.913 1.00 88.69 168 TYR A CA 1
ATOM 1354 C C . TYR A 1 168 ? 0.645 -0.267 -2.911 1.00 88.69 168 TYR A C 1
ATOM 1356 O O . TYR A 1 168 ? 0.352 0.868 -3.298 1.00 88.69 168 TYR A O 1
ATOM 1364 N N . ASP A 1 169 ? 1.691 -0.936 -3.382 1.00 90.44 169 ASP A N 1
ATOM 1365 C CA . ASP A 1 169 ? 2.546 -0.406 -4.432 1.00 90.44 169 ASP A CA 1
ATOM 1366 C C . ASP A 1 169 ? 1.897 -0.546 -5.808 1.00 90.44 169 ASP A C 1
ATOM 1368 O O . ASP A 1 169 ? 1.612 -1.648 -6.276 1.00 90.44 169 ASP A O 1
ATOM 1372 N N . THR A 1 170 ? 1.683 0.590 -6.460 1.00 93.12 170 THR A N 1
ATOM 1373 C CA . THR A 1 170 ? 1.124 0.660 -7.812 1.00 93.12 170 THR A CA 1
ATOM 1374 C C . THR A 1 170 ? 2.183 0.618 -8.901 1.00 93.12 170 THR A C 1
ATOM 1376 O O . THR A 1 170 ? 1.824 0.323 -10.031 1.00 93.12 170 THR A O 1
ATOM 1379 N N . GLU A 1 171 ? 3.447 0.944 -8.605 1.00 91.88 171 GLU A N 1
ATOM 1380 C CA . GLU A 1 171 ? 4.541 1.126 -9.584 1.00 91.88 171 GLU A CA 1
ATOM 1381 C C . GLU A 1 171 ? 4.192 2.014 -10.795 1.00 91.88 171 GLU A C 1
ATOM 1383 O O . GLU A 1 171 ? 4.805 1.908 -11.853 1.00 91.88 171 GLU A O 1
ATOM 1388 N N . ASN A 1 172 ? 3.163 2.864 -10.677 1.00 93.44 172 ASN A N 1
ATOM 1389 C CA . ASN A 1 172 ? 2.532 3.536 -11.818 1.00 93.44 172 ASN A CA 1
ATOM 1390 C C . ASN A 1 172 ? 2.097 2.576 -12.956 1.00 93.44 172 ASN A C 1
ATOM 1392 O O . ASN A 1 172 ? 1.892 2.980 -14.100 1.00 93.44 172 ASN A O 1
ATOM 1396 N N . ASP A 1 173 ? 1.869 1.306 -12.636 1.00 94.88 173 ASP A N 1
ATOM 1397 C CA . ASP A 1 173 ? 1.461 0.271 -13.571 1.00 94.88 173 ASP A CA 1
ATOM 1398 C C . ASP A 1 173 ? -0.037 -0.035 -13.436 1.00 94.88 173 ASP A C 1
ATOM 1400 O O . ASP A 1 173 ? -0.568 -0.433 -12.395 1.00 94.88 173 ASP A O 1
ATOM 1404 N N . SER A 1 174 ? -0.743 0.117 -14.552 1.00 95.12 174 SER A N 1
ATOM 1405 C CA . SER A 1 174 ? -2.168 -0.176 -14.641 1.00 95.12 174 SER A CA 1
ATOM 1406 C C . SER A 1 174 ? -2.494 -1.658 -14.478 1.00 95.12 174 SER A C 1
ATOM 1408 O O . SER A 1 174 ? -3.581 -1.964 -13.987 1.00 95.12 174 SER A O 1
ATOM 1410 N N . ALA A 1 175 ? -1.601 -2.570 -14.871 1.00 95.94 175 ALA A N 1
ATOM 1411 C CA . ALA A 1 175 ? -1.793 -4.002 -14.669 1.00 95.94 175 ALA A CA 1
ATOM 1412 C C . ALA A 1 175 ? -1.753 -4.343 -13.174 1.00 95.94 175 ALA A C 1
ATOM 1414 O O . ALA A 1 175 ? -2.666 -5.002 -12.673 1.00 95.94 175 ALA A O 1
ATOM 1415 N N . LYS A 1 176 ? -0.778 -3.791 -12.442 1.00 94.94 176 LYS A N 1
ATOM 1416 C CA . LYS A 1 176 ? -0.666 -3.939 -10.984 1.00 94.94 176 LYS A CA 1
ATOM 1417 C C . LYS A 1 176 ? -1.890 -3.380 -10.251 1.00 94.94 176 LYS A C 1
ATOM 1419 O O . LYS A 1 176 ? -2.460 -4.046 -9.389 1.00 94.94 176 LYS A O 1
ATOM 1424 N N . VAL A 1 177 ? -2.389 -2.210 -10.658 1.00 95.81 177 VAL A N 1
ATOM 1425 C CA . VAL A 1 177 ? -3.637 -1.640 -10.106 1.00 95.81 177 VAL A CA 1
ATOM 1426 C C . VAL A 1 177 ? -4.849 -2.529 -10.393 1.00 95.81 177 VAL A C 1
ATOM 1428 O O . VAL A 1 177 ? -5.677 -2.754 -9.511 1.00 95.81 177 VAL A O 1
ATOM 1431 N N . GLN A 1 178 ? -4.965 -3.075 -11.605 1.00 95.75 178 GLN A N 1
ATOM 1432 C CA . GLN A 1 178 ? -6.037 -4.021 -11.923 1.00 95.75 178 GLN A CA 1
ATOM 1433 C C . GLN A 1 178 ? -5.940 -5.300 -11.094 1.00 95.75 178 GLN A C 1
ATOM 1435 O O . GLN A 1 178 ? -6.975 -5.825 -10.689 1.00 95.75 178 GLN A O 1
ATOM 1440 N N . GLN A 1 179 ? -4.730 -5.786 -10.821 1.00 95.00 179 GLN A N 1
ATOM 1441 C CA . GLN A 1 179 ? -4.516 -6.936 -9.952 1.00 95.00 179 GLN A CA 1
ATOM 1442 C C . GLN A 1 179 ? -5.001 -6.650 -8.526 1.00 95.00 179 GLN A C 1
ATOM 1444 O O . GLN A 1 179 ? -5.812 -7.412 -8.013 1.00 95.00 179 GLN A O 1
ATOM 1449 N N . ILE A 1 180 ? -4.639 -5.504 -7.935 1.00 94.38 180 ILE A N 1
ATOM 1450 C CA . ILE A 1 180 ? -5.134 -5.076 -6.609 1.00 94.38 180 ILE A CA 1
ATOM 1451 C C . ILE A 1 180 ? -6.674 -5.099 -6.553 1.00 94.38 180 ILE A C 1
ATOM 1453 O O . ILE A 1 180 ? -7.271 -5.562 -5.577 1.00 94.38 180 ILE A O 1
ATOM 1457 N N . ILE A 1 181 ? -7.337 -4.625 -7.614 1.00 94.38 181 ILE A N 1
ATOM 1458 C CA . ILE A 1 181 ? -8.802 -4.637 -7.720 1.00 94.38 181 ILE A CA 1
ATOM 1459 C C . ILE A 1 181 ? -9.340 -6.072 -7.829 1.00 94.38 181 ILE A C 1
ATOM 1461 O O . ILE A 1 181 ? -10.274 -6.423 -7.103 1.00 94.38 181 ILE A O 1
ATOM 1465 N N . LYS A 1 182 ? -8.774 -6.891 -8.726 1.00 95.44 182 LYS A N 1
ATOM 1466 C CA . LYS A 1 182 ? -9.193 -8.283 -8.977 1.00 95.44 182 LYS A CA 1
ATOM 1467 C C . LYS A 1 182 ? -9.040 -9.160 -7.737 1.00 95.44 182 LYS A C 1
ATOM 1469 O O . LYS A 1 182 ? -9.950 -9.925 -7.427 1.00 95.44 182 LYS A O 1
ATOM 1474 N N . ASP A 1 183 ? -7.965 -8.957 -6.983 1.00 91.81 183 ASP A N 1
ATOM 1475 C CA . ASP A 1 183 ? -7.669 -9.649 -5.726 1.00 91.81 183 ASP A CA 1
ATOM 1476 C C . ASP A 1 183 ? -8.593 -9.207 -4.576 1.00 91.81 183 ASP A C 1
ATOM 1478 O O . ASP A 1 183 ? -8.473 -9.680 -3.448 1.00 91.81 183 ASP A O 1
ATOM 1482 N N . ARG A 1 184 ? -9.545 -8.298 -4.843 1.00 90.94 184 ARG A N 1
ATOM 1483 C CA . ARG A 1 184 ? -10.528 -7.777 -3.881 1.00 90.94 184 ARG A CA 1
ATOM 1484 C C . ARG A 1 184 ? -9.891 -7.083 -2.672 1.00 90.94 184 ARG A C 1
ATOM 1486 O O . ARG A 1 184 ? -10.573 -6.876 -1.668 1.00 90.94 184 ARG A O 1
ATOM 1493 N N . LYS A 1 185 ? -8.638 -6.624 -2.791 1.00 89.06 185 LYS A N 1
ATOM 1494 C CA . LYS A 1 185 ? -7.894 -5.914 -1.733 1.00 89.06 185 LYS A CA 1
ATOM 1495 C C . LYS A 1 185 ? -8.574 -4.616 -1.273 1.00 89.06 185 LYS A C 1
ATOM 1497 O O . LYS A 1 185 ? -8.370 -4.170 -0.151 1.00 89.06 185 LYS A O 1
ATOM 1502 N N . LEU A 1 186 ? -9.436 -4.034 -2.113 1.00 93.44 186 LEU A N 1
ATOM 1503 C CA . LEU A 1 186 ? -10.171 -2.791 -1.825 1.00 93.44 186 LEU A CA 1
ATOM 1504 C C . LEU A 1 186 ? -11.622 -3.015 -1.361 1.00 93.44 186 LEU A C 1
ATOM 1506 O O . LEU A 1 186 ? -12.353 -2.057 -1.087 1.00 93.44 186 LEU A O 1
ATOM 1510 N N . LYS A 1 187 ? -12.066 -4.276 -1.252 1.00 89.75 187 LYS A N 1
ATOM 1511 C CA . LYS A 1 187 ? -13.468 -4.615 -0.963 1.00 89.75 187 LYS A CA 1
ATOM 1512 C C . LYS A 1 187 ? -13.942 -4.062 0.384 1.00 89.75 187 LYS A C 1
ATOM 1514 O O . LYS A 1 187 ? -15.024 -3.486 0.437 1.00 89.75 187 LYS A O 1
ATOM 1519 N N . ASN A 1 188 ? -13.117 -4.149 1.427 1.00 89.12 188 ASN A N 1
ATOM 1520 C CA . ASN A 1 188 ? -13.478 -3.764 2.801 1.00 89.12 188 ASN A CA 1
ATOM 1521 C C . ASN A 1 188 ? -12.821 -2.446 3.263 1.00 89.12 188 ASN A C 1
ATOM 1523 O O . ASN A 1 188 ? -12.677 -2.210 4.456 1.00 89.12 188 ASN A O 1
ATOM 1527 N N . ILE A 1 189 ? -12.394 -1.611 2.314 1.00 92.81 189 ILE A N 1
ATOM 1528 C CA . ILE A 1 189 ? -11.760 -0.311 2.570 1.00 92.81 189 ILE A CA 1
ATOM 1529 C C . ILE A 1 189 ? -12.809 0.803 2.621 1.00 92.81 189 ILE A C 1
ATOM 1531 O O . ILE A 1 189 ? -13.653 0.853 1.730 1.00 92.81 189 ILE A O 1
ATOM 1535 N N . ASP A 1 190 ? -12.742 1.703 3.599 1.00 91.94 190 ASP A N 1
ATOM 1536 C CA . ASP A 1 190 ? -13.640 2.863 3.706 1.00 91.94 190 ASP A CA 1
ATOM 1537 C C . ASP A 1 190 ? -13.070 4.093 2.976 1.00 91.94 190 ASP A C 1
ATOM 1539 O O . ASP A 1 190 ? -13.806 4.841 2.335 1.00 91.94 190 ASP A O 1
ATOM 1543 N N . LEU A 1 191 ? -11.749 4.287 3.034 1.00 93.75 191 LEU A N 1
ATOM 1544 C CA . LEU A 1 191 ? -11.048 5.403 2.395 1.00 93.75 191 LEU A CA 1
ATOM 1545 C C . LEU A 1 191 ? -9.912 4.889 1.511 1.00 93.75 191 LEU A C 1
ATOM 1547 O O . LEU A 1 191 ? -9.022 4.184 1.974 1.00 93.75 191 LEU A O 1
ATOM 1551 N N . ILE A 1 192 ? -9.919 5.266 0.239 1.00 95.19 192 ILE A N 1
ATOM 1552 C CA . ILE A 1 192 ? -8.846 4.986 -0.711 1.00 95.19 192 ILE A CA 1
ATOM 1553 C C . ILE A 1 192 ? -8.096 6.292 -0.968 1.00 95.19 192 ILE A C 1
ATOM 1555 O O . ILE A 1 192 ? -8.665 7.249 -1.487 1.00 95.19 192 ILE A O 1
ATOM 1559 N N . ILE A 1 193 ? -6.817 6.321 -0.620 1.00 94.81 193 ILE A N 1
ATOM 1560 C CA . ILE A 1 193 ? -5.895 7.412 -0.906 1.00 94.81 193 ILE A CA 1
ATOM 1561 C C . ILE A 1 193 ? -5.054 7.030 -2.129 1.00 94.81 193 ILE A C 1
ATOM 1563 O O . ILE A 1 193 ? -4.386 5.996 -2.145 1.00 94.81 193 ILE A O 1
ATOM 1567 N N . GLY A 1 194 ? -5.091 7.864 -3.164 1.00 93.25 194 GLY A N 1
ATOM 1568 C CA . GLY A 1 194 ? -4.556 7.578 -4.493 1.00 93.25 194 GLY A CA 1
ATOM 1569 C C . GLY A 1 194 ? -5.519 6.753 -5.366 1.00 93.25 194 GLY A C 1
ATOM 1570 O O . GLY A 1 194 ? -6.688 6.574 -5.017 1.00 93.25 194 GLY A O 1
ATOM 1571 N N . PRO A 1 195 ? -5.055 6.226 -6.516 1.00 94.25 195 PRO A N 1
ATOM 1572 C CA . PRO A 1 195 ? -3.749 6.457 -7.138 1.00 94.25 195 PRO A CA 1
ATOM 1573 C C . PRO A 1 195 ? -3.517 7.914 -7.546 1.00 94.25 195 PRO A C 1
ATOM 1575 O O . PRO A 1 195 ? -4.455 8.596 -7.938 1.00 94.25 195 PRO A O 1
ATOM 1578 N N . VAL A 1 196 ? -2.261 8.368 -7.512 1.00 89.94 196 VAL A N 1
ATOM 1579 C CA . VAL A 1 196 ? -1.885 9.755 -7.870 1.00 89.94 196 VAL A CA 1
ATOM 1580 C C . VAL A 1 196 ? -1.931 10.045 -9.370 1.00 89.94 196 VAL A C 1
ATOM 1582 O O . VAL A 1 196 ? -2.169 11.177 -9.775 1.00 89.94 196 VAL A O 1
ATOM 1585 N N . PHE A 1 197 ? -1.728 9.026 -10.208 1.00 91.56 197 PHE A N 1
ATOM 1586 C CA . PHE A 1 197 ? -1.729 9.179 -11.661 1.00 91.56 197 PHE A CA 1
ATOM 1587 C C . PHE A 1 197 ? -3.121 8.936 -12.249 1.00 91.56 197 PHE A C 1
ATOM 1589 O O . PHE A 1 197 ? -3.724 7.882 -12.026 1.00 91.56 197 PHE A O 1
ATOM 1596 N N . THR A 1 198 ? -3.596 9.865 -13.084 1.00 91.19 198 THR A N 1
ATOM 1597 C CA . THR A 1 198 ? -4.958 9.896 -13.650 1.00 91.19 198 THR A CA 1
ATOM 1598 C C . THR A 1 198 ? -5.367 8.590 -14.339 1.00 91.19 198 THR A C 1
ATOM 1600 O O . THR A 1 198 ? -6.497 8.129 -14.174 1.00 91.19 198 THR A O 1
ATOM 1603 N N . LYS A 1 199 ? -4.449 7.929 -15.058 1.00 93.06 199 LYS A N 1
ATOM 1604 C CA . LYS A 1 199 ? -4.699 6.621 -15.696 1.00 93.06 199 LYS A CA 1
ATOM 1605 C C . LYS A 1 199 ? -5.101 5.549 -14.676 1.00 93.06 199 LYS A C 1
ATOM 1607 O O . LYS A 1 199 ? -6.059 4.808 -14.888 1.00 93.06 199 LYS A O 1
ATOM 1612 N N . ASN A 1 200 ? -4.382 5.485 -13.561 1.00 94.44 200 ASN A N 1
ATOM 1613 C CA . ASN A 1 200 ? -4.611 4.502 -12.508 1.00 94.44 200 ASN A CA 1
ATOM 1614 C C . ASN A 1 200 ? -5.803 4.894 -11.630 1.00 94.44 200 ASN A C 1
ATOM 1616 O O . ASN A 1 200 ? -6.596 4.024 -11.268 1.00 94.44 200 ASN A O 1
ATOM 1620 N N . LEU A 1 201 ? -6.001 6.193 -11.390 1.00 94.94 201 LEU A N 1
ATOM 1621 C CA . LEU A 1 201 ? -7.198 6.711 -10.733 1.00 94.94 201 LEU A CA 1
ATOM 1622 C C . LEU A 1 201 ? -8.469 6.299 -11.482 1.00 94.94 201 LEU A C 1
ATOM 1624 O O . LEU A 1 201 ? -9.381 5.758 -10.864 1.00 94.94 201 LEU A O 1
ATOM 1628 N N . ARG A 1 202 ? -8.501 6.445 -12.815 1.00 94.19 202 ARG A N 1
ATOM 1629 C CA . ARG A 1 202 ? -9.633 6.000 -13.652 1.00 94.19 202 ARG A CA 1
ATOM 1630 C C . ARG A 1 202 ? -9.940 4.509 -13.499 1.00 94.19 202 ARG A C 1
ATOM 1632 O O . ARG A 1 202 ? -11.105 4.124 -13.541 1.00 94.19 202 ARG A O 1
ATOM 1639 N N . ASN A 1 203 ? -8.930 3.658 -13.310 1.00 94.62 203 ASN A N 1
ATOM 1640 C CA . ASN A 1 203 ? -9.157 2.227 -13.082 1.00 94.62 203 ASN A CA 1
ATOM 1641 C C . ASN A 1 203 ? -9.872 1.966 -11.752 1.00 94.62 203 ASN A C 1
ATOM 1643 O O . ASN A 1 203 ? -10.784 1.142 -11.707 1.00 94.62 203 ASN A O 1
ATOM 1647 N N . VAL A 1 204 ? -9.498 2.689 -10.695 1.00 94.94 204 VAL A N 1
ATOM 1648 C CA . VAL A 1 204 ? -10.121 2.564 -9.371 1.00 94.94 204 VAL A CA 1
ATOM 1649 C C . VAL A 1 204 ? -11.524 3.174 -9.364 1.00 94.94 204 VAL A C 1
ATOM 1651 O O . VAL A 1 204 ? -12.479 2.516 -8.947 1.00 94.94 204 VAL A O 1
ATOM 1654 N N . THR A 1 205 ? -11.691 4.394 -9.880 1.00 94.69 205 THR A N 1
ATOM 1655 C CA . THR A 1 205 ? -12.982 5.103 -9.874 1.00 94.69 205 THR A CA 1
ATOM 1656 C C . THR A 1 205 ? -14.012 4.470 -10.804 1.00 94.69 205 THR A C 1
ATOM 1658 O O . THR A 1 205 ? -15.201 4.515 -10.504 1.00 94.69 205 THR A O 1
ATOM 1661 N N . ARG A 1 206 ? -13.600 3.791 -11.881 1.00 95.12 206 ARG A N 1
ATOM 1662 C CA . ARG A 1 206 ? -14.525 3.016 -12.723 1.00 95.12 206 ARG A CA 1
ATOM 1663 C C . ARG A 1 206 ? -15.252 1.912 -11.949 1.00 95.12 206 ARG A C 1
ATOM 1665 O O . ARG A 1 206 ? -16.393 1.605 -12.277 1.00 95.12 206 ARG A O 1
ATOM 1672 N N . ILE A 1 207 ? -14.606 1.331 -10.939 1.00 94.62 207 ILE A N 1
ATOM 1673 C CA . ILE A 1 207 ? -15.175 0.251 -10.122 1.00 94.62 207 ILE A CA 1
ATOM 1674 C C . ILE A 1 207 ? -15.838 0.800 -8.857 1.00 94.62 207 ILE A C 1
ATOM 1676 O O . ILE A 1 207 ? -16.949 0.403 -8.520 1.00 94.62 207 ILE A O 1
ATOM 1680 N N . TYR A 1 208 ? -15.170 1.722 -8.160 1.00 94.56 208 TYR A N 1
ATOM 1681 C CA . TYR A 1 208 ? -15.583 2.174 -6.828 1.00 94.56 208 TYR A CA 1
ATOM 1682 C C . TYR A 1 208 ? -16.139 3.601 -6.789 1.00 94.56 208 TYR A C 1
ATOM 1684 O O . TYR A 1 208 ? -16.683 4.000 -5.770 1.00 94.56 208 TYR A O 1
ATOM 1692 N N . GLY A 1 209 ? -16.068 4.371 -7.876 1.00 90.88 209 GLY A N 1
ATOM 1693 C CA . GLY A 1 209 ? -16.428 5.796 -7.883 1.00 90.88 209 GLY A CA 1
ATOM 1694 C C . GLY A 1 209 ? -17.917 6.093 -7.690 1.00 90.88 209 GLY A C 1
ATOM 1695 O O . GLY A 1 209 ? -18.273 7.224 -7.390 1.00 90.88 209 GLY A O 1
ATOM 1696 N N . LYS A 1 210 ? -18.792 5.089 -7.836 1.00 91.19 210 LYS A N 1
ATOM 1697 C CA . LYS A 1 210 ? -20.228 5.197 -7.513 1.00 91.19 210 LYS A CA 1
ATOM 1698 C C . LYS A 1 210 ? -20.583 4.625 -6.135 1.00 91.19 210 LYS A C 1
ATOM 1700 O O . LYS A 1 210 ? -21.751 4.640 -5.755 1.00 91.19 210 LYS A O 1
ATOM 1705 N N . ASN A 1 211 ? -19.609 4.082 -5.404 1.00 90.00 211 ASN A N 1
ATOM 1706 C CA . ASN A 1 211 ? -19.838 3.489 -4.094 1.00 90.00 211 ASN A CA 1
ATOM 1707 C C . ASN A 1 211 ? -19.916 4.597 -3.033 1.00 90.00 211 ASN A C 1
ATOM 1709 O O . ASN A 1 211 ? -18.918 5.249 -2.753 1.00 90.00 211 ASN A O 1
ATOM 1713 N N . LYS A 1 212 ? -21.097 4.796 -2.438 1.00 87.75 212 LYS A N 1
ATOM 1714 C CA . LYS A 1 212 ? -21.328 5.835 -1.419 1.00 87.75 212 LYS A CA 1
ATOM 1715 C C . LYS A 1 212 ? -20.676 5.530 -0.067 1.00 87.75 212 LYS A C 1
ATOM 1717 O O . LYS A 1 212 ? -20.502 6.443 0.731 1.00 87.75 212 LYS A O 1
ATOM 1722 N N . ASP A 1 213 ? -20.303 4.275 0.171 1.00 86.94 213 ASP A N 1
ATOM 1723 C CA . ASP A 1 213 ? -19.645 3.827 1.401 1.00 86.94 213 ASP A CA 1
ATOM 1724 C C . ASP A 1 213 ? -18.114 3.897 1.308 1.00 86.94 213 ASP A C 1
ATOM 1726 O O . ASP A 1 213 ? -17.427 3.533 2.262 1.00 86.94 213 ASP A O 1
ATOM 1730 N N . LYS A 1 214 ? -17.568 4.323 0.158 1.00 90.50 214 LYS A N 1
ATOM 1731 C CA . LYS A 1 214 ? -16.127 4.452 -0.071 1.00 90.50 214 LYS A CA 1
ATOM 1732 C C . LYS A 1 214 ? -15.779 5.859 -0.516 1.00 90.50 214 LYS A C 1
ATOM 1734 O O . LYS A 1 214 ? -16.291 6.349 -1.517 1.00 90.50 214 LYS A O 1
ATOM 1739 N N . ILE A 1 215 ? -14.839 6.473 0.184 1.00 93.75 215 ILE A N 1
ATOM 1740 C CA . ILE A 1 215 ? -14.279 7.766 -0.196 1.00 93.75 215 ILE A CA 1
ATOM 1741 C C . ILE A 1 215 ? -12.992 7.509 -0.980 1.00 93.75 215 ILE A C 1
ATOM 1743 O O . ILE A 1 215 ? -12.187 6.664 -0.596 1.00 93.75 215 ILE A O 1
ATOM 1747 N N . ILE A 1 216 ? -12.796 8.219 -2.091 1.00 94.12 216 ILE A N 1
ATOM 1748 C CA . ILE A 1 216 ? -11.570 8.154 -2.892 1.00 94.12 216 ILE A CA 1
ATOM 1749 C C . ILE A 1 216 ? -10.965 9.554 -2.923 1.00 94.12 216 ILE A C 1
ATOM 1751 O O . ILE A 1 216 ? -11.605 10.489 -3.397 1.00 94.12 216 ILE A O 1
ATOM 1755 N N . VAL A 1 217 ? -9.736 9.691 -2.435 1.00 93.06 217 VAL A N 1
ATOM 1756 C CA . VAL A 1 217 ? -8.983 10.948 -2.415 1.00 93.06 217 VAL A CA 1
ATOM 1757 C C . VAL A 1 217 ? -7.703 10.747 -3.204 1.00 93.06 217 VAL A C 1
ATOM 1759 O O . VAL A 1 217 ? -6.837 9.982 -2.799 1.00 93.06 217 VAL A O 1
ATOM 1762 N N . SER A 1 218 ? -7.557 11.439 -4.330 1.00 90.62 218 SER A N 1
ATOM 1763 C CA . SER A 1 218 ? -6.308 11.444 -5.090 1.00 90.62 218 SER A CA 1
ATOM 1764 C C . SER A 1 218 ? -5.505 12.698 -4.736 1.00 90.62 218 SER A C 1
ATOM 1766 O O . SER A 1 218 ? -5.953 13.798 -5.056 1.00 90.62 218 SER A O 1
ATOM 1768 N N . PRO A 1 219 ? -4.336 12.572 -4.084 1.00 78.12 219 PRO A N 1
ATOM 1769 C CA . PRO A 1 219 ? -3.656 13.729 -3.512 1.00 78.12 219 PRO A CA 1
ATOM 1770 C C . PRO A 1 219 ? -2.967 14.634 -4.542 1.00 78.12 219 PRO A C 1
ATOM 1772 O O . PRO A 1 219 ? -2.665 15.771 -4.205 1.00 78.12 219 PRO A O 1
ATOM 1775 N N . LEU A 1 220 ? -2.719 14.166 -5.776 1.00 68.81 220 LEU A N 1
ATOM 1776 C CA . LEU A 1 220 ? -1.960 14.915 -6.795 1.00 68.81 220 LEU A CA 1
ATOM 1777 C C . LEU A 1 220 ? -2.522 14.813 -8.227 1.00 68.81 220 LEU A C 1
ATOM 1779 O O . LEU A 1 220 ? -1.839 15.197 -9.177 1.00 68.81 220 LEU A O 1
ATOM 1783 N N . SER A 1 221 ? -3.736 14.290 -8.428 1.00 59.69 221 SER A N 1
ATOM 1784 C CA . SER A 1 221 ? -4.288 14.209 -9.790 1.00 59.69 221 SER A CA 1
ATOM 1785 C C . SER A 1 221 ? -4.689 15.595 -10.290 1.00 59.69 221 SER A C 1
ATOM 1787 O O . SER A 1 221 ? -5.618 16.192 -9.744 1.00 59.69 221 SER A O 1
ATOM 1789 N N . ARG A 1 222 ? -4.004 16.068 -11.333 1.00 53.03 222 ARG A N 1
ATOM 1790 C CA . ARG A 1 222 ? -4.486 17.127 -12.224 1.00 53.03 222 ARG A CA 1
ATOM 1791 C C . ARG A 1 222 ? -5.363 16.539 -13.329 1.00 53.03 222 ARG A C 1
ATOM 1793 O O . ARG A 1 222 ? -5.092 15.390 -13.764 1.00 53.03 222 ARG A O 1
#

Foldseek 3Di:
DDDDDDDPDDDQFWWKAWLLWIWTWDFDAPPDDLVNVCVVLVHDSVQQCVQPVDPDDDHRDIGTHTDPQVLSVVVVVVCVVVPDPPPPPPPPDPPCPVVVVDLEAEEEEEEAQPCVQQVHPVLVSDDDPVSVVSGDPRNVVVVVVVSVVSVVVNVVSVVSRTYIYTYGHPNVPLVSLVVCVVVCVCVPHQEYEDDQEPSSVCVVCVVCVPPPSHHYHRPHHD

Organism: NCBI:txid408172

Radius of gyration: 18.75 Å; chains: 1; bounding box: 45×60×39 Å